Protein AF-A0A8J4Y1P9-F1 (afdb_monomer_lite)

Structure (mmCIF, N/CA/C/O backbone):
data_AF-A0A8J4Y1P9-F1
#
_entry.id   AF-A0A8J4Y1P9-F1
#
loop_
_atom_site.group_PDB
_atom_site.id
_atom_site.type_symbol
_atom_site.label_atom_id
_atom_site.label_alt_id
_atom_site.label_comp_id
_atom_site.label_asym_id
_atom_site.label_entity_id
_atom_site.label_seq_id
_atom_site.pdbx_PDB_ins_code
_atom_site.Cartn_x
_atom_site.Cartn_y
_atom_site.Cartn_z
_atom_site.occupancy
_atom_site.B_iso_or_equiv
_atom_site.auth_seq_id
_atom_site.auth_comp_id
_atom_site.auth_asym_id
_atom_site.auth_atom_id
_atom_site.pdbx_PDB_model_num
ATOM 1 N N . MET A 1 1 ? 7.458 5.716 21.426 1.00 54.66 1 MET A N 1
ATOM 2 C CA . MET A 1 1 ? 7.250 5.395 22.856 1.00 54.66 1 MET A CA 1
ATOM 3 C C . MET A 1 1 ? 6.267 6.359 23.510 1.00 54.66 1 MET A C 1
ATOM 5 O O . MET A 1 1 ? 5.305 5.889 24.087 1.00 54.66 1 MET A O 1
ATOM 9 N N . GLU A 1 2 ? 6.413 7.677 23.342 1.00 66.94 2 GLU A N 1
ATOM 10 C CA . GLU A 1 2 ? 5.509 8.669 23.957 1.00 66.94 2 GLU A CA 1
ATOM 11 C C . GLU A 1 2 ? 4.018 8.506 23.586 1.00 66.94 2 GLU A C 1
ATOM 13 O O . GLU A 1 2 ? 3.153 8.639 24.444 1.00 66.94 2 GLU A O 1
ATOM 18 N N . ALA A 1 3 ? 3.700 8.147 22.336 1.00 61.59 3 ALA A N 1
ATOM 19 C CA . ALA A 1 3 ? 2.316 7.907 21.912 1.00 61.59 3 ALA A CA 1
ATOM 20 C C . ALA A 1 3 ? 1.653 6.715 22.634 1.00 61.59 3 ALA A C 1
ATOM 22 O O . ALA A 1 3 ? 0.473 6.780 22.953 1.00 61.59 3 ALA A O 1
ATOM 23 N N . LEU A 1 4 ? 2.411 5.660 22.961 1.00 70.50 4 LEU A N 1
ATOM 24 C CA . LEU A 1 4 ? 1.885 4.468 23.648 1.00 70.50 4 LEU A CA 1
ATOM 25 C C . LEU A 1 4 ? 1.380 4.771 25.065 1.00 70.50 4 LEU A C 1
ATOM 27 O O . LEU A 1 4 ? 0.569 4.025 25.596 1.00 70.50 4 LEU A O 1
ATOM 31 N N . MET A 1 5 ? 1.872 5.859 25.661 1.00 73.62 5 MET A N 1
ATOM 32 C CA . MET A 1 5 ? 1.487 6.325 26.995 1.00 73.62 5 MET A CA 1
ATOM 33 C C . MET A 1 5 ? 0.331 7.337 26.953 1.00 73.62 5 MET A C 1
ATOM 35 O O . MET A 1 5 ? -0.262 7.629 27.986 1.00 73.62 5 MET A O 1
ATOM 39 N N . LYS A 1 6 ? 0.031 7.912 25.780 1.00 76.56 6 LYS A N 1
ATOM 40 C CA . LYS A 1 6 ? -0.955 8.996 25.604 1.00 76.56 6 LYS A CA 1
ATOM 41 C C . LYS A 1 6 ? -2.307 8.521 25.076 1.00 76.56 6 LYS A C 1
ATOM 43 O O . LYS A 1 6 ? -3.287 9.245 25.220 1.00 76.56 6 LYS A O 1
ATOM 48 N N . PHE A 1 7 ? -2.340 7.354 24.441 1.00 77.50 7 PHE A N 1
ATOM 49 C CA . PHE A 1 7 ? -3.510 6.813 23.758 1.00 77.50 7 PHE A CA 1
ATOM 50 C C . PHE A 1 7 ? -3.827 5.411 24.279 1.00 77.50 7 PHE A C 1
ATOM 52 O O . PHE A 1 7 ? -2.921 4.615 24.530 1.00 77.50 7 PHE A O 1
ATOM 59 N N . ASP A 1 8 ? -5.117 5.098 24.405 1.00 82.62 8 ASP A N 1
ATOM 60 C CA . ASP A 1 8 ? -5.575 3.764 24.800 1.00 82.62 8 ASP A CA 1
ATOM 61 C C . ASP A 1 8 ? -5.273 2.735 23.721 1.00 82.62 8 ASP A C 1
ATOM 63 O O . ASP A 1 8 ? -4.933 1.600 24.042 1.00 82.62 8 ASP A O 1
ATOM 67 N N . TYR A 1 9 ? -5.381 3.139 22.456 1.00 83.12 9 TYR A N 1
ATOM 68 C CA . TYR A 1 9 ? -5.048 2.316 21.304 1.00 83.12 9 TYR A CA 1
ATOM 69 C C . TYR A 1 9 ? -4.001 3.005 20.438 1.00 83.12 9 TYR A C 1
ATOM 71 O O . TYR A 1 9 ? -4.084 4.200 20.156 1.00 83.12 9 TYR A O 1
ATOM 79 N N . VAL A 1 10 ? -3.018 2.246 19.970 1.00 85.69 10 VAL A N 1
ATOM 80 C CA . VAL A 1 10 ? -2.087 2.720 18.943 1.00 85.69 10 VAL A CA 1
ATOM 81 C C . VAL A 1 10 ? -2.016 1.669 17.855 1.00 85.69 10 VAL A C 1
ATOM 83 O O . VAL A 1 10 ? -1.547 0.555 18.082 1.00 85.69 10 VAL A O 1
ATOM 86 N N . PHE A 1 11 ? -2.482 2.045 16.672 1.00 87.25 11 PHE A N 1
ATOM 87 C CA . PHE A 1 11 ? -2.472 1.216 15.481 1.00 87.25 11 PHE A CA 1
ATOM 88 C C . PHE A 1 11 ? -1.407 1.753 14.530 1.00 87.25 11 PHE A C 1
ATOM 90 O O . PHE A 1 11 ? -1.547 2.823 13.934 1.00 87.25 11 PHE A O 1
ATOM 97 N N . ALA A 1 12 ? -0.317 1.008 14.399 1.00 85.69 12 ALA A N 1
ATOM 98 C CA . ALA A 1 12 ? 0.674 1.238 13.365 1.00 85.69 12 ALA A CA 1
ATOM 99 C C . ALA A 1 12 ? 0.424 0.296 12.188 1.00 85.69 12 ALA A C 1
ATOM 101 O O . ALA A 1 12 ? -0.137 -0.789 12.354 1.00 85.69 12 ALA A O 1
ATOM 102 N N . GLU A 1 13 ? 0.828 0.736 10.994 1.00 86.62 13 GLU A N 1
ATOM 103 C CA . GLU A 1 13 ? 0.660 -0.033 9.752 1.00 86.62 13 GLU A CA 1
ATOM 104 C C . GLU A 1 13 ? -0.787 -0.521 9.578 1.00 86.62 13 GLU A C 1
ATOM 106 O O . GLU A 1 13 ? -1.049 -1.714 9.493 1.00 86.62 13 GLU A O 1
ATOM 111 N N . ASN A 1 14 ? -1.741 0.414 9.626 1.00 88.69 14 ASN A N 1
ATOM 112 C CA . ASN A 1 14 ? -3.184 0.156 9.523 1.00 88.69 14 ASN A CA 1
ATOM 113 C C . ASN A 1 14 ? -3.778 -0.754 10.622 1.00 88.69 14 ASN A C 1
ATOM 115 O O . ASN A 1 14 ? -4.947 -1.111 10.561 1.00 88.69 14 ASN A O 1
ATOM 119 N N . GLY A 1 15 ? -3.012 -1.086 11.666 1.00 88.69 15 GLY A N 1
ATOM 120 C CA . GLY A 1 15 ? -3.425 -1.997 12.738 1.00 88.69 15 GLY A CA 1
ATOM 121 C C . GLY A 1 15 ? -2.773 -3.377 12.662 1.00 88.69 15 GLY A C 1
ATOM 122 O O . GLY A 1 15 ? -3.045 -4.220 13.516 1.00 88.69 15 GLY A O 1
ATOM 123 N N . LEU A 1 16 ? -1.877 -3.618 11.701 1.00 90.12 16 LEU A N 1
ATOM 124 C CA . LEU A 1 16 ? -1.052 -4.830 11.686 1.00 90.12 16 LEU A CA 1
ATOM 125 C C . LEU A 1 16 ? -0.137 -4.902 12.903 1.00 90.12 16 LEU A C 1
ATOM 127 O O . LEU A 1 16 ? 0.159 -5.993 13.377 1.00 90.12 16 LEU A O 1
ATOM 131 N N . VAL A 1 17 ? 0.271 -3.748 13.435 1.00 89.94 17 VAL A N 1
ATOM 132 C CA . VAL A 1 17 ? 0.891 -3.651 14.754 1.00 89.94 17 VAL A CA 1
ATOM 133 C C . VAL A 1 17 ? -0.027 -2.831 15.647 1.00 89.94 17 VAL A C 1
ATOM 135 O O . VAL A 1 17 ? -0.158 -1.617 15.486 1.00 89.94 17 VAL A O 1
ATOM 138 N N . ALA A 1 18 ? -0.675 -3.503 16.587 1.00 88.19 18 ALA A N 1
ATOM 139 C CA . ALA A 1 18 ? -1.686 -2.913 17.442 1.00 88.19 18 ALA A CA 1
ATOM 140 C C . ALA A 1 18 ? -1.251 -2.968 18.908 1.00 88.19 18 ALA A C 1
ATOM 142 O O . ALA A 1 18 ? -0.804 -4.006 19.403 1.00 88.19 18 ALA A O 1
ATOM 143 N N . TYR A 1 19 ? -1.416 -1.851 19.610 1.00 87.69 19 TYR A N 1
ATOM 144 C CA . TYR A 1 19 ? -1.183 -1.726 21.044 1.00 87.69 19 TYR A CA 1
ATOM 145 C C . TYR A 1 19 ? -2.465 -1.290 21.754 1.00 87.69 19 TYR A C 1
ATOM 147 O O . TYR A 1 19 ? -3.191 -0.442 21.236 1.00 87.69 19 TYR A O 1
ATOM 155 N N . LYS A 1 20 ? -2.696 -1.817 22.961 1.00 87.81 20 LYS A N 1
ATOM 156 C CA . LYS A 1 20 ? -3.760 -1.406 23.887 1.00 87.81 20 LYS A CA 1
ATOM 157 C C . LYS A 1 20 ? -3.135 -1.087 25.246 1.00 87.81 20 LYS A C 1
ATOM 159 O O . LYS A 1 20 ? -2.451 -1.932 25.817 1.00 87.81 20 LYS A O 1
ATOM 164 N N . LYS A 1 21 ? -3.337 0.129 25.761 1.00 86.88 21 LYS A N 1
ATOM 165 C CA . LYS A 1 21 ? -2.767 0.627 27.031 1.00 86.88 21 LYS A CA 1
ATOM 166 C C . LYS A 1 21 ? -1.252 0.400 27.134 1.00 86.88 21 LYS A C 1
ATOM 168 O O . LYS A 1 21 ? -0.743 -0.116 28.125 1.00 86.88 21 LYS A O 1
ATOM 173 N N . GLY A 1 22 ? -0.544 0.721 26.053 1.00 84.81 22 GLY A N 1
ATOM 174 C CA . GLY A 1 22 ? 0.905 0.547 25.939 1.00 84.81 22 GLY A CA 1
ATOM 175 C C . GLY A 1 22 ? 1.398 -0.894 25.752 1.00 84.81 22 GLY A C 1
ATOM 176 O O . GLY A 1 22 ? 2.585 -1.080 25.496 1.00 84.81 22 GLY A O 1
ATOM 177 N N . GLN A 1 23 ? 0.525 -1.904 25.815 1.00 90.25 23 GLN A N 1
ATOM 178 C CA . GLN A 1 23 ? 0.884 -3.310 25.608 1.00 90.25 23 GLN A CA 1
ATOM 179 C C . GLN A 1 23 ? 0.599 -3.746 24.170 1.00 90.25 23 GLN A C 1
ATOM 181 O O . GLN A 1 23 ? -0.437 -3.397 23.608 1.00 90.25 23 GLN A O 1
ATOM 186 N N . LEU A 1 24 ? 1.517 -4.506 23.567 1.00 91.69 24 LEU A N 1
ATOM 187 C CA . LEU A 1 24 ? 1.327 -5.077 22.232 1.00 91.69 24 LEU A CA 1
ATOM 188 C C . LEU A 1 24 ? 0.214 -6.132 22.289 1.00 91.69 24 LEU A C 1
ATOM 190 O O . LEU A 1 24 ? 0.338 -7.099 23.035 1.00 91.69 24 LEU A O 1
ATOM 194 N N . ILE A 1 25 ? -0.842 -5.963 21.492 1.00 91.31 25 ILE A N 1
ATOM 195 C CA . ILE A 1 25 ? -1.945 -6.935 21.401 1.00 91.31 25 ILE A CA 1
ATOM 196 C C . ILE A 1 25 ? -1.802 -7.860 20.194 1.00 91.31 25 ILE A C 1
ATOM 198 O O . ILE A 1 25 ? -2.096 -9.048 20.289 1.00 91.31 25 ILE A O 1
ATOM 202 N N . LYS A 1 26 ? -1.330 -7.338 19.059 1.00 92.31 26 LYS A N 1
ATOM 203 C CA . LYS A 1 26 ? -1.142 -8.118 17.836 1.00 92.31 26 LYS A CA 1
ATOM 204 C C . LYS A 1 26 ? -0.041 -7.497 16.992 1.00 92.31 26 LYS A C 1
ATOM 206 O O . LYS A 1 26 ? 0.073 -6.276 16.890 1.00 92.31 26 LYS A O 1
ATOM 211 N N . LYS A 1 27 ? 0.763 -8.367 16.393 1.00 92.75 27 LYS A N 1
ATOM 212 C CA . LYS A 1 27 ? 1.689 -8.044 15.317 1.00 92.75 27 LYS A CA 1
ATOM 213 C C . LYS A 1 27 ? 1.459 -9.057 14.207 1.00 92.75 27 LYS A C 1
ATOM 215 O O . LYS A 1 27 ? 1.497 -10.254 14.478 1.00 92.75 27 LYS A O 1
ATOM 220 N N . GLU A 1 28 ? 1.200 -8.579 13.002 1.00 94.62 28 GLU A N 1
ATOM 221 C CA . GLU A 1 28 ? 1.017 -9.407 11.816 1.00 94.62 28 GLU A CA 1
ATOM 222 C C . GLU A 1 28 ? 1.956 -8.961 10.695 1.00 94.62 28 GLU A C 1
ATOM 224 O O . GLU A 1 28 ? 2.378 -7.799 10.652 1.00 94.62 28 GLU A O 1
ATOM 229 N N . SER A 1 29 ? 2.300 -9.898 9.813 1.00 95.00 29 SER A N 1
ATOM 230 C CA . SER A 1 29 ? 3.126 -9.648 8.632 1.00 95.00 29 SER A CA 1
ATOM 231 C C . SER A 1 29 ? 2.508 -10.284 7.393 1.00 95.00 29 SER A C 1
ATOM 233 O O . SER A 1 29 ? 1.802 -11.293 7.475 1.00 95.00 29 SER A O 1
ATOM 235 N N . ILE A 1 30 ? 2.784 -9.708 6.221 1.00 96.06 30 ILE A N 1
ATOM 236 C CA . ILE A 1 30 ? 2.280 -10.244 4.951 1.00 96.06 30 ILE A CA 1
ATOM 237 C C . ILE A 1 30 ? 2.754 -11.687 4.723 1.00 96.06 30 ILE A C 1
ATOM 239 O O . ILE A 1 30 ? 2.002 -12.498 4.193 1.00 96.06 30 ILE A O 1
ATOM 243 N N . GLN A 1 31 ? 3.958 -12.026 5.196 1.00 96.12 31 GLN A N 1
ATOM 244 C CA . GLN A 1 31 ? 4.510 -13.382 5.170 1.00 96.12 31 GLN A CA 1
ATOM 245 C C . GLN A 1 31 ? 3.643 -14.373 5.945 1.00 96.12 31 GLN A C 1
ATOM 247 O O . GLN A 1 31 ? 3.244 -15.395 5.393 1.00 96.12 31 GLN A O 1
ATOM 252 N N . ASN A 1 32 ? 3.315 -14.051 7.196 1.00 95.88 32 ASN A N 1
ATOM 253 C CA . ASN A 1 32 ? 2.495 -14.912 8.043 1.00 95.88 32 ASN A CA 1
ATOM 254 C C . ASN A 1 32 ? 1.081 -15.096 7.478 1.00 95.88 32 ASN A C 1
ATOM 256 O O . ASN A 1 32 ? 0.510 -16.176 7.593 1.00 95.88 32 ASN A O 1
ATOM 260 N N . HIS A 1 33 ? 0.517 -14.045 6.879 1.00 95.75 33 HIS A N 1
ATOM 261 C CA . HIS A 1 33 ? -0.846 -14.070 6.353 1.00 95.75 33 HIS A CA 1
ATOM 262 C C . HIS A 1 33 ? -0.965 -14.802 5.011 1.00 95.75 33 HIS A C 1
ATOM 264 O O . HIS A 1 33 ? -1.897 -15.577 4.811 1.00 95.75 33 HIS A O 1
ATOM 270 N N . MET A 1 34 ? -0.037 -14.551 4.084 1.00 95.38 34 MET A N 1
ATOM 271 C CA . MET A 1 34 ? -0.112 -15.073 2.714 1.00 95.38 34 MET A CA 1
ATOM 272 C C . MET A 1 34 ? 0.597 -16.419 2.542 1.00 95.38 34 MET A C 1
ATOM 274 O O . MET A 1 34 ? 0.211 -17.198 1.670 1.00 95.38 34 MET A O 1
ATOM 278 N N . GLY A 1 35 ? 1.623 -16.689 3.351 1.00 96.19 35 GLY A N 1
ATOM 279 C CA . GLY A 1 35 ? 2.511 -17.835 3.190 1.00 96.19 35 GLY A CA 1
ATOM 280 C C . GLY A 1 35 ? 3.567 -17.638 2.095 1.00 96.19 35 GLY A C 1
ATOM 281 O O . GLY A 1 35 ? 3.383 -16.894 1.130 1.00 96.19 35 GLY A O 1
ATOM 282 N N . GLU A 1 36 ? 4.692 -18.336 2.249 1.00 96.12 36 GLU A N 1
ATOM 283 C CA . GLU A 1 36 ? 5.859 -18.228 1.362 1.00 96.12 36 GLU A CA 1
ATOM 284 C C . GLU A 1 36 ? 5.556 -18.583 -0.093 1.00 96.12 36 GLU A C 1
ATOM 286 O O . GLU A 1 36 ? 5.970 -17.868 -0.998 1.00 96.12 36 GLU A O 1
ATOM 291 N N . GLU A 1 37 ? 4.794 -19.647 -0.338 1.00 96.31 37 GLU A N 1
ATOM 292 C CA . GLU A 1 37 ? 4.522 -20.134 -1.695 1.00 96.31 37 GLU A CA 1
ATOM 293 C C . GLU A 1 37 ? 3.825 -19.075 -2.563 1.00 96.31 37 GLU A C 1
ATOM 295 O O . GLU A 1 37 ? 4.262 -18.779 -3.681 1.00 96.31 37 GLU A O 1
ATOM 300 N N . LYS A 1 38 ? 2.781 -18.431 -2.024 1.00 95.56 38 LYS A N 1
ATOM 301 C CA . LYS A 1 38 ? 2.060 -17.358 -2.723 1.00 95.56 38 LYS A CA 1
ATOM 302 C C . LYS A 1 38 ? 2.956 -16.146 -2.953 1.00 95.56 38 LYS A C 1
ATOM 304 O O . LYS A 1 38 ? 2.953 -15.576 -4.044 1.00 95.56 38 LYS A O 1
ATOM 309 N N . LEU A 1 39 ? 3.739 -15.761 -1.944 1.00 97.06 39 LEU A N 1
ATOM 310 C CA . LEU A 1 39 ? 4.621 -14.600 -2.039 1.00 97.06 39 LEU A CA 1
ATOM 311 C C . LEU A 1 39 ? 5.754 -14.816 -3.036 1.00 97.06 39 LEU A C 1
ATOM 313 O O . LEU A 1 39 ? 6.004 -13.933 -3.852 1.00 97.06 39 LEU A O 1
ATOM 317 N N . GLN A 1 40 ? 6.399 -15.980 -3.029 1.00 97.88 40 GLN A N 1
ATOM 318 C CA . GLN A 1 40 ? 7.443 -16.314 -3.995 1.00 97.88 40 GLN A CA 1
ATOM 319 C C . GLN A 1 40 ? 6.883 -16.383 -5.413 1.00 97.88 40 GLN A C 1
ATOM 321 O O . GLN A 1 40 ? 7.505 -15.854 -6.332 1.00 97.88 40 GLN A O 1
ATOM 326 N N . THR A 1 41 ? 5.689 -16.952 -5.601 1.00 97.56 41 THR A N 1
ATOM 327 C CA . THR A 1 41 ? 5.028 -16.986 -6.916 1.00 97.56 41 THR A CA 1
ATOM 328 C C . THR A 1 41 ? 4.780 -15.572 -7.447 1.00 97.56 41 THR A C 1
ATOM 330 O O . THR A 1 41 ? 5.174 -15.258 -8.575 1.00 97.56 41 THR A O 1
ATOM 333 N N . PHE A 1 42 ? 4.226 -14.688 -6.611 1.00 98.00 42 PHE A N 1
ATOM 334 C CA . PHE A 1 42 ? 4.032 -13.274 -6.939 1.00 98.00 42 PHE A CA 1
ATOM 335 C C . PHE A 1 42 ? 5.361 -12.559 -7.247 1.00 98.00 42 PHE A C 1
ATOM 337 O O . PHE A 1 42 ? 5.494 -11.917 -8.291 1.00 98.00 42 PHE A O 1
ATOM 344 N N . ILE A 1 43 ? 6.368 -12.700 -6.378 1.00 98.25 43 ILE A N 1
ATOM 345 C CA . ILE A 1 43 ? 7.690 -12.073 -6.532 1.00 98.25 43 ILE A CA 1
ATOM 346 C C . ILE A 1 43 ? 8.356 -12.539 -7.831 1.00 98.25 43 ILE A C 1
ATOM 348 O O . ILE A 1 43 ? 8.847 -11.714 -8.602 1.00 98.25 43 ILE A O 1
ATOM 352 N N . ASN A 1 44 ? 8.325 -13.840 -8.122 1.00 98.50 44 ASN A N 1
ATOM 353 C CA . ASN A 1 44 ? 8.909 -14.415 -9.332 1.00 98.50 44 ASN A CA 1
ATOM 354 C C . ASN A 1 44 ? 8.215 -13.913 -10.598 1.00 98.50 44 ASN A C 1
ATOM 356 O O . ASN A 1 44 ? 8.881 -13.677 -11.607 1.00 98.50 44 ASN A O 1
ATOM 360 N N . PHE A 1 45 ? 6.889 -13.761 -10.580 1.00 98.62 45 PHE A N 1
ATOM 361 C CA . PHE A 1 45 ? 6.172 -13.143 -11.693 1.00 98.62 45 PHE A CA 1
ATOM 362 C C . PHE A 1 45 ? 6.582 -11.676 -11.863 1.00 98.62 45 PHE A C 1
ATOM 364 O O . PHE A 1 45 ? 6.961 -11.269 -12.960 1.00 98.62 45 PHE A O 1
ATOM 371 N N . ALA A 1 46 ? 6.590 -10.896 -10.778 1.00 98.44 46 ALA A N 1
ATOM 372 C CA . ALA A 1 46 ? 6.940 -9.481 -10.824 1.00 98.44 46 ALA A CA 1
ATOM 373 C C . ALA A 1 46 ? 8.372 -9.246 -11.339 1.00 98.44 46 ALA A C 1
ATOM 375 O O . ALA A 1 46 ? 8.592 -8.373 -12.181 1.00 98.44 46 ALA A O 1
ATOM 376 N N . LEU A 1 47 ? 9.346 -10.043 -10.887 1.00 98.62 47 LEU A N 1
ATOM 377 C CA . LEU A 1 47 ? 10.729 -9.977 -11.369 1.00 98.62 47 LEU A CA 1
ATOM 378 C C . LEU A 1 47 ? 10.834 -10.334 -12.854 1.00 98.62 47 LEU A C 1
ATOM 380 O O . LEU A 1 47 ? 11.488 -9.609 -13.605 1.00 98.62 47 LEU A O 1
ATOM 384 N N . ARG A 1 48 ? 10.160 -11.405 -13.296 1.00 98.69 48 ARG A N 1
ATOM 385 C CA . ARG A 1 48 ? 10.120 -11.792 -14.715 1.00 98.69 48 ARG A CA 1
ATOM 386 C C . ARG A 1 48 ? 9.501 -10.692 -15.573 1.00 98.69 48 ARG A C 1
ATOM 388 O O . ARG A 1 48 ? 10.118 -10.292 -16.556 1.00 98.69 48 ARG A O 1
ATOM 395 N N . TYR A 1 49 ? 8.363 -10.134 -15.166 1.00 98.62 49 TYR A N 1
ATOM 396 C CA . TYR A 1 49 ? 7.721 -9.028 -15.878 1.00 98.62 49 TYR A CA 1
ATOM 397 C C . TYR A 1 49 ? 8.645 -7.804 -15.986 1.00 98.62 49 TYR A C 1
ATOM 399 O O . TYR A 1 49 ? 8.829 -7.241 -17.063 1.00 98.62 49 TYR A O 1
ATOM 407 N N . MET A 1 50 ? 9.296 -7.407 -14.887 1.00 98.31 50 MET A N 1
ATOM 408 C CA . MET A 1 50 ? 10.233 -6.277 -14.906 1.00 98.31 50 MET A CA 1
ATOM 409 C C . MET A 1 50 ? 11.491 -6.553 -15.730 1.00 98.31 50 MET A C 1
ATOM 411 O O . MET A 1 50 ? 12.089 -5.604 -16.247 1.00 98.31 50 MET A O 1
ATOM 415 N N . SER A 1 51 ? 11.903 -7.815 -15.879 1.00 97.94 51 SER A N 1
ATOM 416 C CA . SER A 1 51 ? 13.071 -8.182 -16.685 1.00 97.94 51 SER A CA 1
ATOM 417 C C . SER A 1 51 ? 12.891 -7.829 -18.164 1.00 97.94 51 SER A C 1
ATOM 419 O O . SER A 1 51 ? 13.841 -7.352 -18.782 1.00 97.94 51 SER A O 1
ATOM 421 N N . SER A 1 52 ? 11.667 -7.932 -18.696 1.00 97.31 52 SER A N 1
ATOM 422 C CA . SER A 1 52 ? 11.346 -7.615 -20.095 1.00 97.31 52 SER A CA 1
ATOM 423 C C . SER A 1 52 ? 11.043 -6.138 -20.358 1.00 97.31 52 SER A C 1
ATOM 425 O O . SER A 1 52 ? 10.898 -5.743 -21.511 1.00 97.31 52 SER A O 1
ATOM 427 N N . LEU A 1 53 ? 10.931 -5.301 -19.321 1.00 97.75 53 LEU A N 1
ATOM 428 C CA . LEU A 1 53 ? 10.702 -3.867 -19.508 1.00 97.75 53 LEU A CA 1
ATOM 429 C C . LEU A 1 53 ? 11.968 -3.179 -20.025 1.00 97.75 53 LEU A C 1
ATOM 431 O O . LEU A 1 53 ? 13.022 -3.270 -19.399 1.00 97.75 53 LEU A O 1
ATOM 435 N N . THR A 1 54 ? 11.857 -2.395 -21.089 1.00 97.94 54 THR A N 1
ATOM 436 C CA . THR A 1 54 ? 12.880 -1.410 -21.456 1.00 97.94 54 THR A CA 1
ATOM 437 C C . THR A 1 54 ? 12.410 -0.045 -20.978 1.00 97.94 54 THR A C 1
ATOM 439 O O . THR A 1 54 ? 11.350 0.423 -21.377 1.00 97.94 54 THR A O 1
ATOM 442 N N . LEU A 1 55 ? 13.180 0.573 -20.085 1.00 98.00 55 LEU A N 1
ATOM 443 C CA . LEU A 1 55 ? 12.896 1.884 -19.500 1.00 98.00 55 LEU A CA 1
ATOM 444 C C . LEU A 1 55 ? 14.067 2.825 -19.801 1.00 98.00 55 LEU A C 1
ATOM 446 O O . LEU A 1 55 ? 15.175 2.325 -20.016 1.00 98.00 55 LEU A O 1
ATOM 450 N N . PRO A 1 56 ? 13.874 4.158 -19.748 1.00 97.25 56 PRO A N 1
ATOM 451 C CA . PRO A 1 56 ? 14.979 5.106 -19.894 1.00 97.25 56 PRO A CA 1
ATOM 452 C C . PRO A 1 56 ? 16.132 4.824 -18.922 1.00 97.25 56 PRO A C 1
ATOM 454 O O . PRO A 1 56 ? 17.299 4.913 -19.293 1.00 97.25 56 PRO A O 1
ATOM 457 N N . VAL A 1 57 ? 15.801 4.426 -17.689 1.00 97.50 57 VAL A N 1
ATOM 458 C CA . VAL A 1 57 ? 16.759 3.985 -16.674 1.00 97.50 57 VAL A CA 1
ATOM 459 C C . VAL A 1 57 ? 16.188 2.833 -15.842 1.00 97.50 57 VAL A C 1
ATOM 461 O O . VAL A 1 57 ? 14.979 2.728 -15.637 1.00 97.50 57 VAL A O 1
ATOM 464 N N . LYS A 1 58 ? 17.080 1.982 -15.326 1.00 98.38 58 LYS A N 1
ATOM 465 C CA . LYS A 1 58 ? 16.820 1.040 -14.227 1.00 98.38 58 LYS A CA 1
ATOM 466 C C . LYS A 1 58 ? 17.924 1.176 -13.183 1.00 98.38 58 LYS A C 1
ATOM 468 O O . LYS A 1 58 ? 19.087 1.409 -13.527 1.00 98.38 58 LYS A O 1
ATOM 473 N N . ARG A 1 59 ? 17.566 1.058 -11.909 1.00 98.00 59 ARG A N 1
ATOM 474 C CA . ARG A 1 59 ? 18.497 1.087 -10.773 1.00 98.00 59 ARG A CA 1
ATOM 475 C C . ARG A 1 59 ? 18.351 -0.206 -9.973 1.00 98.00 59 ARG A C 1
ATOM 477 O O . ARG A 1 59 ? 18.443 -1.275 -10.560 1.00 98.00 59 ARG A O 1
ATOM 484 N N . GLY A 1 60 ? 18.154 -0.135 -8.661 1.00 96.25 60 GLY A N 1
ATOM 485 C CA . GLY A 1 60 ? 17.976 -1.296 -7.793 1.00 96.25 60 GLY A CA 1
ATOM 486 C C . GLY A 1 60 ? 16.812 -1.116 -6.827 1.00 96.25 60 GLY A C 1
ATOM 487 O O . GLY A 1 60 ? 16.173 -0.064 -6.778 1.00 96.25 60 GLY A O 1
ATOM 488 N N . THR A 1 61 ? 16.549 -2.148 -6.023 1.00 97.94 61 THR A N 1
ATOM 489 C CA . THR A 1 61 ? 15.383 -2.208 -5.120 1.00 97.94 61 THR A CA 1
ATOM 490 C C . THR A 1 61 ? 14.067 -2.122 -5.905 1.00 97.94 61 THR A C 1
ATOM 492 O O . THR A 1 61 ? 13.287 -1.177 -5.771 1.00 97.94 61 THR A O 1
ATOM 495 N N . PHE A 1 62 ? 13.865 -3.097 -6.795 1.00 98.38 62 PHE A N 1
ATOM 496 C CA . PHE A 1 62 ? 12.646 -3.240 -7.602 1.00 98.38 62 PHE A CA 1
ATOM 497 C C . PHE A 1 62 ? 11.477 -3.814 -6.803 1.00 98.38 62 PHE A C 1
ATOM 499 O O . PHE A 1 62 ? 10.323 -3.500 -7.077 1.00 98.38 62 PHE A O 1
ATOM 506 N N . ILE A 1 63 ? 11.792 -4.650 -5.815 1.00 98.44 63 ILE A N 1
ATOM 507 C CA . ILE A 1 63 ? 10.853 -5.221 -4.859 1.00 98.44 63 ILE A CA 1
ATOM 508 C C . ILE A 1 63 ? 11.378 -4.861 -3.474 1.00 98.44 63 ILE A C 1
ATOM 510 O O . ILE A 1 63 ? 12.491 -5.238 -3.110 1.00 98.44 63 ILE A O 1
ATOM 514 N N . GLU A 1 64 ? 10.594 -4.100 -2.721 1.00 97.56 64 GLU A N 1
ATOM 515 C CA . GLU A 1 64 ? 10.880 -3.760 -1.330 1.00 97.56 64 GLU A CA 1
ATOM 516 C C . GLU A 1 64 ? 9.844 -4.453 -0.445 1.00 97.56 64 GLU A C 1
ATOM 518 O O . GLU A 1 64 ? 8.665 -4.090 -0.438 1.00 97.56 64 GLU A O 1
ATOM 523 N N . PHE A 1 65 ? 10.293 -5.470 0.289 1.00 93.94 65 PHE A N 1
ATOM 524 C CA . PHE A 1 65 ? 9.460 -6.207 1.229 1.00 93.94 65 PHE A CA 1
ATOM 525 C C . PHE A 1 65 ? 9.336 -5.413 2.532 1.00 93.94 65 PHE A C 1
ATOM 527 O O . PHE A 1 65 ? 10.333 -5.136 3.202 1.00 93.94 65 PHE A O 1
ATOM 534 N N . ARG A 1 66 ? 8.113 -5.021 2.890 1.00 93.31 66 ARG A N 1
ATOM 535 C CA . ARG A 1 66 ? 7.793 -4.365 4.164 1.00 93.31 66 ARG A CA 1
ATOM 536 C C . ARG A 1 66 ? 6.968 -5.315 5.026 1.00 93.31 66 ARG A C 1
ATOM 538 O O . ARG A 1 66 ? 6.559 -6.378 4.579 1.00 93.31 66 ARG A O 1
ATOM 545 N N . ASN A 1 67 ? 6.701 -4.926 6.270 1.00 89.19 67 ASN A N 1
ATOM 546 C CA . ASN A 1 67 ? 5.942 -5.774 7.185 1.00 89.19 67 ASN A CA 1
ATOM 547 C C . ASN A 1 67 ? 4.502 -6.019 6.683 1.00 89.19 67 ASN A C 1
ATOM 549 O O . ASN A 1 67 ? 4.085 -7.170 6.577 1.00 89.19 67 ASN A O 1
ATOM 553 N N . GLY A 1 68 ? 3.777 -4.962 6.301 1.00 91.75 68 GLY A N 1
ATOM 554 C CA . GLY A 1 68 ? 2.393 -5.067 5.825 1.00 91.75 68 GLY A CA 1
ATOM 555 C C . GLY A 1 68 ? 2.165 -5.162 4.313 1.00 91.75 68 GLY A C 1
ATOM 556 O O . GLY A 1 68 ? 1.026 -5.267 3.876 1.00 91.75 68 GLY A O 1
ATOM 557 N N . MET A 1 69 ? 3.204 -5.038 3.491 1.00 94.81 69 MET A N 1
ATOM 558 C CA . MET A 1 69 ? 3.040 -4.887 2.040 1.00 94.81 69 MET A CA 1
ATOM 559 C C . MET A 1 69 ? 4.340 -5.168 1.296 1.00 94.81 69 MET A C 1
ATOM 561 O O . MET A 1 69 ? 5.427 -5.099 1.871 1.00 94.81 69 MET A O 1
ATOM 565 N N . ILE A 1 70 ? 4.233 -5.381 -0.009 1.00 97.56 70 ILE A N 1
ATOM 566 C CA . ILE A 1 70 ? 5.362 -5.367 -0.934 1.00 97.56 70 ILE A CA 1
ATOM 567 C C . ILE A 1 70 ? 5.230 -4.133 -1.821 1.00 97.56 70 ILE A C 1
ATOM 569 O O . ILE A 1 70 ? 4.198 -3.925 -2.452 1.00 97.56 70 ILE A O 1
ATOM 573 N N . ASN A 1 71 ? 6.275 -3.314 -1.896 1.00 97.94 71 ASN A N 1
ATOM 574 C CA . ASN A 1 71 ? 6.328 -2.222 -2.859 1.00 97.94 71 ASN A CA 1
ATOM 575 C C . ASN A 1 71 ? 7.067 -2.681 -4.121 1.00 97.94 71 ASN A C 1
ATOM 577 O O . ASN A 1 71 ? 8.207 -3.142 -4.036 1.00 97.94 71 ASN A O 1
ATOM 581 N N . VAL A 1 72 ? 6.429 -2.521 -5.281 1.00 98.62 72 VAL A N 1
ATOM 582 C CA . VAL A 1 72 ? 7.001 -2.850 -6.592 1.00 98.62 72 VAL A CA 1
ATOM 583 C C . VAL A 1 72 ? 7.320 -1.558 -7.341 1.00 98.62 72 VAL A C 1
ATOM 585 O O . VAL A 1 72 ? 6.481 -0.664 -7.469 1.00 98.62 72 VAL A O 1
ATOM 588 N N . CYS A 1 73 ? 8.552 -1.444 -7.829 1.00 98.50 73 CYS A N 1
ATOM 589 C CA . CYS A 1 73 ? 9.108 -0.227 -8.407 1.00 98.50 73 CYS A CA 1
ATOM 590 C C . CYS A 1 73 ? 9.870 -0.552 -9.704 1.00 98.50 73 CYS A C 1
ATOM 592 O O . CYS A 1 73 ? 11.044 -0.913 -9.623 1.00 98.50 73 CYS A O 1
ATOM 594 N N . PRO A 1 74 ? 9.255 -0.409 -10.896 1.00 98.56 74 PRO A N 1
ATOM 595 C CA . PRO A 1 74 ? 9.876 -0.796 -12.171 1.00 98.56 74 PRO A CA 1
ATOM 596 C C . PRO A 1 74 ? 11.223 -0.123 -12.463 1.00 98.56 74 PRO A C 1
ATOM 598 O O . PRO A 1 74 ? 12.140 -0.764 -12.973 1.00 98.56 74 PRO A O 1
ATOM 601 N N . VAL A 1 75 ? 11.365 1.158 -12.105 1.00 98.31 75 VAL A N 1
ATOM 602 C CA . VAL A 1 75 ? 12.623 1.915 -12.248 1.00 98.31 75 VAL A CA 1
ATOM 603 C C . VAL A 1 75 ? 13.661 1.562 -11.170 1.00 98.31 75 VAL A C 1
ATOM 605 O O . VAL A 1 75 ? 14.860 1.756 -11.371 1.00 98.31 75 VAL A O 1
ATOM 608 N N . GLY A 1 76 ? 13.222 0.990 -10.044 1.00 98.12 76 GLY A N 1
ATOM 609 C CA . GLY A 1 76 ? 14.024 0.727 -8.848 1.00 98.12 76 GLY A CA 1
ATOM 610 C C . GLY A 1 76 ? 14.040 1.916 -7.877 1.00 98.12 76 GLY A C 1
ATOM 611 O O . GLY A 1 76 ? 14.243 3.061 -8.274 1.00 98.12 76 GLY A O 1
ATOM 612 N N . ARG A 1 77 ? 13.814 1.677 -6.576 1.00 97.19 77 ARG A N 1
ATOM 613 C CA . ARG A 1 77 ? 13.725 2.745 -5.553 1.00 97.19 77 ARG A CA 1
ATOM 614 C C . ARG A 1 77 ? 15.010 3.533 -5.334 1.00 97.19 77 ARG A C 1
ATOM 616 O O . ARG A 1 77 ? 14.928 4.661 -4.842 1.00 97.19 77 ARG A O 1
ATOM 623 N N . SER A 1 78 ? 16.160 2.963 -5.680 1.00 97.62 78 SER A N 1
ATOM 624 C CA . SER A 1 78 ? 17.465 3.608 -5.511 1.00 97.62 78 SER A CA 1
ATOM 625 C C . SER A 1 78 ? 17.795 4.634 -6.609 1.00 97.62 78 SER A C 1
ATOM 627 O O . SER A 1 78 ? 18.963 4.967 -6.782 1.00 97.62 78 SER A O 1
ATOM 629 N N . CYS A 1 79 ? 16.799 5.093 -7.375 1.00 97.56 79 CYS A N 1
ATOM 630 C CA . CYS A 1 79 ? 16.936 6.164 -8.362 1.00 97.56 79 CYS A CA 1
ATOM 631 C C . CYS A 1 79 ? 17.002 7.564 -7.730 1.00 97.56 79 CYS A C 1
ATOM 633 O O . CYS A 1 79 ? 16.463 7.796 -6.638 1.00 97.56 79 CYS A O 1
ATOM 635 N N . SER A 1 80 ? 17.662 8.492 -8.433 1.00 98.31 80 SER A N 1
ATOM 636 C CA . SER A 1 80 ? 17.749 9.909 -8.050 1.00 98.31 80 SER A CA 1
ATOM 637 C C . SER A 1 80 ? 16.395 10.618 -8.181 1.00 98.31 80 SER A C 1
ATOM 639 O O . SER A 1 80 ? 15.439 10.060 -8.715 1.00 98.31 80 SER A O 1
ATOM 641 N N . GLN A 1 81 ? 16.281 11.856 -7.693 1.00 97.94 81 GLN A N 1
ATOM 642 C CA . GLN A 1 81 ? 15.039 12.617 -7.860 1.00 97.94 81 GLN A CA 1
ATOM 643 C C . GLN A 1 81 ? 14.773 12.953 -9.334 1.00 97.94 81 GLN A C 1
ATOM 645 O O . GLN A 1 81 ? 13.644 12.814 -9.790 1.00 97.94 81 GLN A O 1
ATOM 650 N N . GLU A 1 82 ? 15.807 13.298 -10.095 1.00 98.38 82 GLU A N 1
ATOM 651 C CA . GLU A 1 82 ? 15.698 13.575 -11.529 1.00 98.38 82 GLU A CA 1
ATOM 652 C C . GLU A 1 82 ? 15.226 12.330 -12.297 1.00 98.38 82 GLU A C 1
ATOM 654 O O . GLU A 1 82 ? 14.342 12.409 -13.147 1.00 98.38 82 GLU A O 1
ATOM 659 N N . GLU A 1 83 ? 15.753 11.153 -11.949 1.00 98.44 83 GLU A N 1
ATOM 660 C CA . GLU A 1 83 ? 15.329 9.871 -12.526 1.00 98.44 83 GLU A CA 1
ATOM 661 C C . GLU A 1 83 ? 13.894 9.503 -12.131 1.00 98.44 83 GLU A C 1
ATOM 663 O O . GLU A 1 83 ? 13.155 8.926 -12.933 1.00 98.44 83 GLU A O 1
ATOM 668 N N . ARG A 1 84 ? 13.468 9.857 -10.910 1.00 98.31 84 ARG A N 1
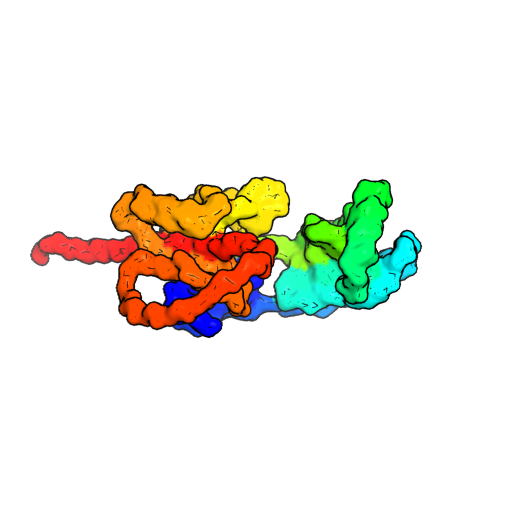ATOM 669 C CA . ARG A 1 84 ? 12.065 9.725 -10.500 1.00 98.31 84 ARG A CA 1
ATOM 670 C C . ARG A 1 84 ? 11.179 10.579 -11.384 1.00 98.31 84 ARG A C 1
ATOM 672 O O . ARG A 1 84 ? 10.127 10.093 -11.796 1.00 98.31 84 ARG A O 1
ATOM 679 N N . ASP A 1 85 ? 11.545 11.836 -11.617 1.00 98.06 85 ASP A N 1
ATOM 680 C CA . ASP A 1 85 ? 10.762 12.794 -12.412 1.00 98.06 85 ASP A CA 1
ATOM 681 C C . ASP A 1 85 ? 10.652 12.308 -13.857 1.00 98.06 85 ASP A C 1
ATOM 683 O O . ASP A 1 85 ? 9.543 12.152 -14.371 1.00 98.06 85 ASP A O 1
ATOM 687 N N . GLN A 1 86 ? 11.776 11.880 -14.435 1.00 98.38 86 GLN A N 1
ATOM 688 C CA . GLN A 1 86 ? 11.819 11.256 -15.753 1.00 98.38 86 GLN A CA 1
ATOM 689 C C . GLN A 1 86 ? 10.926 10.009 -15.846 1.00 98.38 86 GLN A C 1
ATOM 691 O O . GLN A 1 86 ? 10.156 9.880 -16.798 1.00 98.38 86 GLN A O 1
ATOM 696 N N . PHE A 1 87 ? 10.999 9.085 -14.878 1.00 98.50 87 PHE A N 1
ATOM 697 C CA . PHE A 1 87 ? 10.136 7.901 -14.884 1.00 98.50 87 PHE A CA 1
ATOM 698 C C . PHE A 1 87 ? 8.665 8.269 -14.695 1.00 98.50 87 PHE A C 1
ATOM 700 O O . PHE A 1 87 ? 7.810 7.671 -15.336 1.00 98.50 87 PHE A O 1
ATOM 707 N N . GLY A 1 88 ? 8.363 9.250 -13.843 1.00 97.94 88 GLY A N 1
ATOM 708 C CA . GLY A 1 88 ? 7.001 9.727 -13.627 1.00 97.94 88 GLY A CA 1
ATOM 709 C C . GLY A 1 88 ? 6.369 10.253 -14.914 1.00 97.94 88 GLY A C 1
ATOM 710 O O . GLY A 1 88 ? 5.223 9.924 -15.206 1.00 97.94 88 GLY A O 1
ATOM 711 N N . ASP A 1 89 ? 7.115 11.024 -15.703 1.00 98.19 89 ASP A N 1
ATOM 712 C CA . ASP A 1 89 ? 6.639 11.528 -16.994 1.00 98.19 89 ASP A CA 1
ATOM 713 C C . ASP A 1 89 ? 6.569 10.428 -18.058 1.00 98.19 89 ASP A C 1
ATOM 715 O O . ASP A 1 89 ? 5.590 10.352 -18.801 1.00 98.19 89 ASP A O 1
ATOM 719 N N . TYR A 1 90 ? 7.540 9.512 -18.074 1.00 98.44 90 TYR A N 1
ATOM 720 C CA . TYR A 1 90 ? 7.509 8.333 -18.938 1.00 98.44 90 TYR A CA 1
ATOM 721 C C . TYR A 1 90 ? 6.286 7.444 -18.650 1.00 98.44 90 TYR A C 1
ATOM 723 O O . TYR A 1 90 ? 5.570 7.034 -19.561 1.00 98.44 90 TYR A O 1
ATOM 731 N N . ASP A 1 91 ? 6.000 7.168 -17.379 1.00 98.50 91 ASP A N 1
ATOM 732 C CA . ASP A 1 91 ? 4.890 6.316 -16.957 1.00 98.50 91 ASP A CA 1
ATOM 733 C C . ASP A 1 91 ? 3.519 6.929 -17.275 1.00 98.50 91 ASP A C 1
ATOM 735 O O . ASP A 1 91 ? 2.618 6.186 -17.647 1.00 98.50 91 ASP A O 1
ATOM 739 N N . LYS A 1 92 ? 3.368 8.262 -17.232 1.00 97.50 92 LYS A N 1
ATOM 740 C CA . LYS A 1 92 ? 2.128 8.942 -17.659 1.00 97.50 92 LYS A CA 1
ATOM 741 C C . LYS A 1 92 ? 1.801 8.723 -19.137 1.00 97.50 92 LYS A C 1
ATOM 743 O O . LYS A 1 92 ? 0.632 8.723 -19.496 1.00 97.50 92 LYS A O 1
ATOM 748 N N . ILE A 1 93 ? 2.821 8.591 -19.986 1.00 98.06 93 ILE A N 1
ATOM 749 C CA . ILE A 1 93 ? 2.657 8.413 -21.437 1.00 98.06 93 ILE A CA 1
ATOM 750 C C . ILE A 1 93 ? 2.519 6.926 -21.779 1.00 98.06 93 ILE A C 1
ATOM 752 O O . ILE A 1 93 ? 1.711 6.534 -22.619 1.00 98.06 93 ILE A O 1
ATOM 756 N N . HIS A 1 94 ? 3.330 6.080 -21.142 1.00 98.38 94 HIS A N 1
ATOM 757 C CA . HIS A 1 94 ? 3.451 4.669 -21.504 1.00 98.38 94 HIS A CA 1
ATOM 758 C C . HIS A 1 94 ? 2.608 3.727 -20.635 1.00 98.38 94 HIS A C 1
ATOM 760 O O . HIS A 1 94 ? 2.434 2.561 -21.014 1.00 98.38 94 HIS A O 1
ATOM 766 N N . HIS A 1 95 ? 2.059 4.222 -19.522 1.00 98.19 95 HIS A N 1
ATOM 767 C CA . HIS A 1 95 ? 1.212 3.492 -18.576 1.00 98.19 95 HIS A CA 1
ATOM 768 C C . HIS A 1 95 ? 1.876 2.209 -18.057 1.00 98.19 95 HIS A C 1
ATOM 770 O O . HIS A 1 95 ? 1.257 1.146 -18.010 1.00 98.19 95 HIS A O 1
ATOM 776 N N . VAL A 1 96 ? 3.169 2.277 -17.716 1.00 98.62 96 VAL A N 1
ATOM 777 C CA . VAL A 1 96 ? 3.971 1.099 -17.342 1.00 98.62 96 VAL A CA 1
ATOM 778 C C . VAL A 1 96 ? 3.394 0.431 -16.096 1.00 98.62 96 VAL A C 1
ATOM 780 O O . VAL A 1 96 ? 3.161 -0.777 -16.098 1.00 98.62 96 VAL A O 1
ATOM 783 N N . ARG A 1 97 ? 3.132 1.205 -15.036 1.00 98.62 97 ARG A N 1
ATOM 784 C CA . ARG A 1 97 ? 2.599 0.681 -13.769 1.00 98.62 97 ARG A CA 1
ATOM 785 C C . ARG A 1 97 ? 1.175 0.161 -13.915 1.00 98.62 97 ARG A C 1
ATOM 787 O O . ARG A 1 97 ? 0.882 -0.894 -13.371 1.00 98.62 97 ARG A O 1
ATOM 794 N N . GLU A 1 98 ? 0.318 0.847 -14.665 1.00 98.38 98 GLU A N 1
ATOM 795 C CA . GLU A 1 98 ? -1.064 0.407 -14.903 1.00 98.38 98 GLU A CA 1
ATOM 796 C C . GLU A 1 98 ? -1.111 -0.920 -15.667 1.00 98.38 98 GLU A C 1
ATOM 798 O O . GLU A 1 98 ? -1.788 -1.854 -15.239 1.00 98.38 98 GLU A O 1
ATOM 803 N N . LYS A 1 99 ? -0.329 -1.051 -16.746 1.00 98.69 99 LYS A N 1
ATOM 804 C CA . LYS A 1 99 ? -0.208 -2.310 -17.501 1.00 98.69 99 LYS A CA 1
ATOM 805 C C . LYS A 1 99 ? 0.364 -3.437 -16.648 1.00 98.69 99 LYS A C 1
ATOM 807 O O . LYS A 1 99 ? -0.080 -4.576 -16.768 1.00 98.69 99 LYS A O 1
ATOM 812 N N . PHE A 1 100 ? 1.325 -3.126 -15.780 1.00 98.62 100 PHE A N 1
ATOM 813 C CA . PHE A 1 100 ? 1.915 -4.112 -14.882 1.00 98.62 100 PHE A CA 1
ATOM 814 C C . PHE A 1 100 ? 0.917 -4.569 -13.811 1.00 98.62 100 PHE A C 1
ATOM 816 O O . PHE A 1 100 ? 0.733 -5.768 -13.618 1.00 98.62 100 PHE A O 1
ATOM 823 N N . VAL A 1 101 ? 0.209 -3.639 -13.168 1.00 98.31 101 VAL A N 1
ATOM 824 C CA . VAL A 1 101 ? -0.865 -3.969 -12.221 1.00 98.31 101 VAL A CA 1
ATOM 825 C C . VAL A 1 101 ? -1.940 -4.814 -12.899 1.00 98.31 101 VAL A C 1
ATOM 827 O O . VAL A 1 101 ? -2.339 -5.827 -12.332 1.00 98.31 101 VAL A O 1
ATOM 830 N N . LYS A 1 102 ? -2.347 -4.470 -14.127 1.00 98.38 102 LYS A N 1
ATOM 831 C CA . LYS A 1 102 ? -3.309 -5.280 -14.877 1.00 98.38 102 LYS A CA 1
ATOM 832 C C . LYS A 1 102 ? -2.795 -6.706 -15.107 1.00 98.38 102 LYS A C 1
ATOM 834 O O . LYS A 1 102 ? -3.517 -7.655 -14.838 1.00 98.38 102 LYS A O 1
ATOM 839 N N . ALA A 1 103 ? -1.549 -6.865 -15.554 1.00 98.56 103 ALA A N 1
ATOM 840 C CA . ALA A 1 103 ? -0.963 -8.187 -15.770 1.00 98.56 103 ALA A CA 1
ATOM 841 C C . ALA A 1 103 ? -0.902 -9.019 -14.476 1.00 98.56 103 ALA A C 1
ATOM 843 O O . ALA A 1 103 ? -1.155 -10.216 -14.504 1.00 98.56 103 ALA A O 1
ATOM 844 N N . LEU A 1 104 ? -0.610 -8.383 -13.336 1.00 97.94 104 LEU A N 1
ATOM 845 C CA . LEU A 1 104 ? -0.646 -9.035 -12.026 1.00 97.94 104 LEU A CA 1
ATOM 846 C C . LEU A 1 104 ? -2.065 -9.452 -11.621 1.00 97.94 104 LEU A C 1
ATOM 848 O O . LEU A 1 104 ? -2.241 -10.529 -11.064 1.00 97.94 104 LEU A O 1
ATOM 852 N N . GLN A 1 105 ? -3.071 -8.620 -11.890 1.00 97.12 105 GLN A N 1
ATOM 853 C CA . GLN A 1 105 ? -4.471 -8.951 -11.616 1.00 97.12 105 GLN A CA 1
ATOM 854 C C . GLN A 1 105 ? -4.966 -10.110 -12.486 1.00 97.12 105 GLN A C 1
ATOM 856 O O . GLN A 1 105 ? -5.661 -10.984 -11.978 1.00 97.12 105 GLN A O 1
ATOM 861 N N . ASP A 1 106 ? -4.584 -10.129 -13.765 1.00 97.88 106 ASP A N 1
ATOM 862 C CA . ASP A 1 106 ? -4.945 -11.197 -14.701 1.00 97.88 106 ASP A CA 1
ATOM 863 C C . ASP A 1 106 ? -4.272 -12.534 -14.320 1.00 97.88 106 ASP A C 1
ATOM 865 O O . ASP A 1 106 ? -4.900 -13.585 -14.424 1.00 97.88 106 ASP A O 1
ATOM 869 N N . GLU A 1 107 ? -3.020 -12.503 -13.844 1.00 97.44 107 GLU A N 1
ATOM 870 C CA . GLU A 1 107 ? -2.287 -13.695 -13.379 1.00 97.44 107 GLU A CA 1
ATOM 871 C C . GLU A 1 107 ? -2.814 -14.219 -12.030 1.00 97.44 107 GLU A C 1
ATOM 873 O O . GLU A 1 107 ? -2.820 -15.423 -11.773 1.00 97.44 107 GLU A O 1
ATOM 878 N N . PHE A 1 108 ? -3.255 -13.316 -11.148 1.00 95.00 108 PHE A N 1
ATOM 879 C CA . PHE A 1 108 ? -3.592 -13.626 -9.757 1.00 95.00 108 PHE A CA 1
ATOM 880 C C . PHE A 1 108 ? -5.017 -13.191 -9.351 1.00 95.00 108 PHE A C 1
ATOM 882 O O . PHE A 1 108 ? -5.162 -12.534 -8.307 1.00 95.00 108 PHE A O 1
ATOM 889 N N . PRO A 1 109 ? -6.077 -13.566 -10.101 1.00 92.81 109 PRO A N 1
ATOM 890 C CA . PRO A 1 109 ? -7.429 -13.023 -9.921 1.00 92.81 109 PRO A CA 1
ATOM 891 C C . PRO A 1 109 ? -8.013 -13.287 -8.524 1.00 92.81 109 PRO A C 1
ATOM 893 O O . PRO A 1 109 ? -8.637 -12.405 -7.938 1.00 92.81 109 PRO A O 1
ATOM 896 N N . ASP A 1 110 ? -7.720 -14.454 -7.942 1.00 91.56 110 ASP A N 1
ATOM 897 C CA . ASP A 1 110 ? -8.236 -14.887 -6.634 1.00 91.56 110 ASP A CA 1
ATOM 898 C C . ASP A 1 110 ? -7.171 -14.871 -5.526 1.00 91.56 110 ASP A C 1
ATOM 900 O O . ASP A 1 110 ? -7.318 -15.497 -4.474 1.00 91.56 110 ASP A O 1
ATOM 904 N N . SER A 1 111 ? -6.065 -14.151 -5.732 1.00 89.44 111 SER A N 1
ATOM 905 C CA . SER A 1 111 ? -4.981 -14.092 -4.739 1.00 89.44 111 SER A CA 1
ATOM 906 C C . SER A 1 111 ? -5.374 -13.402 -3.437 1.00 89.44 111 SER A C 1
ATOM 908 O O . SER A 1 111 ? -4.710 -13.597 -2.420 1.00 89.44 111 SER A O 1
ATOM 910 N N . GLY A 1 112 ? -6.423 -12.577 -3.467 1.00 93.06 112 GLY A N 1
ATOM 911 C CA . GLY A 1 112 ? -6.765 -11.684 -2.366 1.00 93.06 112 GLY A CA 1
ATOM 912 C C . GLY A 1 112 ? -5.791 -10.513 -2.220 1.00 93.06 112 GLY A C 1
ATOM 913 O O . GLY A 1 112 ? -5.815 -9.856 -1.185 1.00 93.06 112 GLY A O 1
ATOM 914 N N . LEU A 1 113 ? -4.942 -10.236 -3.217 1.00 95.12 113 LEU A N 1
ATOM 915 C CA . LEU A 1 113 ? -4.061 -9.069 -3.234 1.00 95.12 113 LEU A CA 1
ATOM 916 C C . LEU A 1 113 ? -4.765 -7.845 -3.832 1.00 95.12 113 LEU A C 1
ATOM 918 O O . LEU A 1 113 ? -5.527 -7.932 -4.792 1.00 95.12 113 LEU A O 1
ATOM 922 N N . VAL A 1 114 ? -4.463 -6.684 -3.265 1.00 94.44 114 VAL A N 1
ATOM 923 C CA . VAL A 1 114 ? -4.852 -5.360 -3.744 1.00 94.44 114 VAL A CA 1
ATOM 924 C C . VAL A 1 114 ? -3.598 -4.634 -4.207 1.00 94.44 114 VAL A C 1
ATOM 926 O O . VAL A 1 114 ? -2.550 -4.699 -3.564 1.00 94.44 114 VAL A O 1
ATOM 929 N N . PHE A 1 115 ? -3.722 -3.928 -5.327 1.00 94.94 115 PHE A N 1
ATOM 930 C CA . PHE A 1 115 ? -2.646 -3.176 -5.957 1.00 94.94 115 PHE A CA 1
ATOM 931 C C . PHE A 1 115 ? -3.010 -1.693 -5.943 1.00 94.94 115 PHE A C 1
ATOM 933 O O . PHE A 1 115 ? -4.043 -1.304 -6.486 1.00 94.94 115 PHE A O 1
ATOM 940 N N . SER A 1 116 ? -2.171 -0.863 -5.329 1.00 91.69 116 SER A N 1
ATOM 941 C CA . SER A 1 116 ? -2.401 0.578 -5.217 1.00 91.69 116 SER A CA 1
ATOM 942 C C . SER A 1 116 ? -1.261 1.350 -5.864 1.00 91.69 116 SER A C 1
ATOM 944 O O . SER A 1 116 ? -0.134 1.370 -5.363 1.00 91.69 116 SER A O 1
ATOM 946 N N . ILE A 1 117 ? -1.543 1.989 -7.001 1.00 93.19 117 ILE A N 1
ATOM 947 C CA . ILE A 1 117 ? -0.588 2.886 -7.652 1.00 93.19 117 ILE A CA 1
ATOM 948 C C . ILE A 1 117 ? -0.517 4.173 -6.833 1.00 93.19 117 ILE A C 1
ATOM 950 O O . ILE A 1 117 ? -1.464 4.953 -6.778 1.00 93.19 117 ILE A O 1
ATOM 954 N N . GLY A 1 118 ? 0.628 4.383 -6.188 1.00 82.69 118 GLY A N 1
ATOM 955 C CA . GLY A 1 118 ? 0.851 5.484 -5.263 1.00 82.69 118 GLY A CA 1
ATOM 956 C C . GLY A 1 118 ? 2.193 6.164 -5.505 1.00 82.69 118 GLY A C 1
ATOM 957 O O . GLY A 1 118 ? 3.226 5.525 -5.718 1.00 82.69 118 GLY A O 1
ATOM 958 N N . GLY A 1 119 ? 2.189 7.494 -5.450 1.00 87.94 119 GLY A N 1
ATOM 959 C CA . GLY A 1 119 ? 3.374 8.293 -5.742 1.00 87.94 119 GLY A CA 1
ATOM 960 C C . GLY A 1 119 ? 3.814 8.178 -7.204 1.00 87.94 119 GLY A C 1
ATOM 961 O O . GLY A 1 119 ? 3.019 7.906 -8.102 1.00 87.94 119 GLY A O 1
ATOM 962 N N . GLN A 1 120 ? 5.100 8.418 -7.447 1.00 92.81 120 GLN A N 1
ATOM 963 C CA . GLN A 1 120 ? 5.601 8.696 -8.794 1.00 92.81 120 GLN A CA 1
ATOM 964 C C . GLN A 1 120 ? 6.219 7.492 -9.513 1.00 92.81 120 GLN A C 1
ATOM 966 O O . GLN A 1 120 ? 6.254 7.477 -10.734 1.00 92.81 120 GLN A O 1
ATOM 971 N N . ILE A 1 121 ? 6.712 6.494 -8.770 1.00 97.31 121 ILE A N 1
ATOM 972 C CA . ILE A 1 121 ? 7.578 5.444 -9.339 1.00 97.31 121 ILE A CA 1
ATOM 973 C C . ILE A 1 121 ? 7.163 4.006 -9.032 1.00 97.31 121 ILE A C 1
ATOM 975 O O . ILE A 1 121 ? 7.716 3.070 -9.601 1.00 97.31 121 ILE A O 1
ATOM 979 N N . SER A 1 122 ? 6.229 3.805 -8.106 1.00 98.00 122 SER A N 1
ATOM 980 C CA . SER A 1 122 ? 5.917 2.479 -7.572 1.00 98.00 122 SER A CA 1
ATOM 981 C C . SER A 1 122 ? 4.420 2.266 -7.422 1.00 98.00 122 SER A C 1
ATOM 983 O O . SER A 1 122 ? 3.630 3.199 -7.587 1.00 98.00 122 SER A O 1
ATOM 985 N N . PHE A 1 123 ? 4.059 1.046 -7.058 1.00 97.88 123 PHE A N 1
ATOM 986 C CA . PHE A 1 123 ? 2.762 0.690 -6.507 1.00 97.88 123 PHE A CA 1
ATOM 987 C C . PHE A 1 123 ? 2.962 -0.247 -5.311 1.00 97.88 123 PHE A C 1
ATOM 989 O O . PHE A 1 123 ? 3.974 -0.948 -5.221 1.00 97.88 123 PHE A O 1
ATOM 996 N N . ASP A 1 124 ? 2.029 -0.205 -4.368 1.00 95.94 124 ASP A N 1
ATOM 997 C CA . ASP A 1 124 ? 2.017 -1.072 -3.192 1.00 95.94 124 ASP A CA 1
ATOM 998 C C . ASP A 1 124 ? 1.096 -2.273 -3.441 1.00 95.94 124 ASP A C 1
ATOM 1000 O O . ASP A 1 124 ? 0.051 -2.145 -4.081 1.00 95.94 124 ASP A O 1
ATOM 1004 N N . VAL A 1 125 ? 1.502 -3.434 -2.933 1.00 96.75 125 VAL A N 1
ATOM 1005 C CA . VAL A 1 125 ? 0.776 -4.704 -3.011 1.00 96.75 125 VAL A CA 1
ATOM 1006 C C . VAL A 1 125 ? 0.559 -5.225 -1.600 1.00 96.75 125 VAL A C 1
ATOM 1008 O O . VAL A 1 125 ? 1.517 -5.414 -0.848 1.00 96.75 125 VAL A O 1
ATOM 1011 N N . PHE A 1 126 ? -0.695 -5.432 -1.223 1.00 95.19 126 PHE A N 1
ATOM 1012 C CA . PHE A 1 126 ? -1.076 -5.844 0.127 1.00 95.19 126 PHE A CA 1
ATOM 1013 C C . PHE A 1 126 ? -2.351 -6.694 0.098 1.00 95.19 126 PHE A C 1
ATOM 1015 O O . PHE A 1 126 ? -3.121 -6.591 -0.855 1.00 95.19 126 PHE A O 1
ATOM 1022 N N . PRO A 1 127 ? -2.600 -7.544 1.105 1.00 96.19 127 PRO A N 1
ATOM 1023 C CA . PRO A 1 127 ? -3.834 -8.318 1.183 1.00 96.19 127 PRO A CA 1
ATOM 1024 C C . PRO A 1 127 ? -5.082 -7.427 1.264 1.00 96.19 127 PRO A C 1
ATOM 1026 O O . PRO A 1 127 ? -5.069 -6.339 1.843 1.00 96.19 127 PRO A O 1
ATOM 1029 N N . LYS A 1 128 ? -6.193 -7.893 0.698 1.00 92.81 128 LYS A N 1
ATOM 1030 C CA . LYS A 1 128 ? -7.488 -7.212 0.754 1.00 92.81 128 LYS A CA 1
ATOM 1031 C C . LYS A 1 128 ? -7.913 -6.998 2.209 1.00 92.81 128 LYS A C 1
ATOM 1033 O O . LYS A 1 128 ? -7.817 -7.905 3.031 1.00 92.81 128 LYS A O 1
ATOM 1038 N N . GLY A 1 129 ? -8.395 -5.793 2.513 1.00 91.25 129 GLY A N 1
ATOM 1039 C CA . GLY A 1 129 ? -8.798 -5.398 3.865 1.00 91.25 129 GLY A CA 1
ATOM 1040 C C . GLY A 1 129 ? -7.638 -5.016 4.788 1.00 91.25 129 GLY A C 1
ATOM 1041 O O . GLY A 1 129 ? -7.865 -4.834 5.977 1.00 91.25 129 GLY A O 1
ATOM 1042 N N . TRP A 1 130 ? -6.402 -4.903 4.278 1.00 94.25 130 TRP A N 1
ATOM 1043 C CA . TRP A 1 130 ? -5.254 -4.358 5.025 1.00 94.25 130 TRP A CA 1
ATOM 1044 C C . TRP A 1 130 ? -5.106 -2.834 4.876 1.00 94.25 130 TRP A C 1
ATOM 1046 O O . TRP A 1 130 ? -4.077 -2.258 5.243 1.00 94.25 130 TRP A O 1
ATOM 1056 N N . ASP A 1 131 ? -6.126 -2.156 4.347 1.00 90.12 131 ASP A N 1
ATOM 1057 C CA . ASP A 1 131 ? -6.301 -0.712 4.498 1.00 90.12 131 ASP A CA 1
ATOM 1058 C C . ASP A 1 131 ? -6.651 -0.351 5.960 1.00 90.12 131 ASP A C 1
ATOM 1060 O O . ASP A 1 131 ? -6.632 -1.194 6.860 1.00 90.12 131 ASP A O 1
ATOM 1064 N N . LYS A 1 132 ? -6.924 0.928 6.238 1.00 90.19 132 LYS A N 1
ATOM 1065 C CA . LYS A 1 132 ? -7.146 1.408 7.610 1.00 90.19 132 LYS A CA 1
ATOM 1066 C C . LYS A 1 132 ? -8.321 0.732 8.320 1.00 90.19 132 LYS A C 1
ATOM 1068 O O . LYS A 1 132 ? -8.297 0.690 9.549 1.00 90.19 132 LYS A O 1
ATOM 1073 N N . THR A 1 133 ? -9.286 0.158 7.596 1.00 92.56 133 THR A N 1
ATOM 1074 C CA . THR A 1 133 ? -10.390 -0.613 8.195 1.00 92.56 133 THR A CA 1
ATOM 1075 C C . THR A 1 133 ? -9.900 -1.827 8.986 1.00 92.56 133 THR A C 1
ATOM 1077 O O . THR A 1 133 ? -10.597 -2.273 9.899 1.00 92.56 133 THR A O 1
ATOM 1080 N N . TYR A 1 134 ? -8.681 -2.322 8.723 1.00 92.12 134 TYR A N 1
ATOM 1081 C CA . TYR A 1 134 ? -8.089 -3.440 9.455 1.00 92.12 134 TYR A CA 1
ATOM 1082 C C . TYR A 1 134 ? -8.058 -3.194 10.967 1.00 92.12 134 TYR A C 1
ATOM 1084 O O . TYR A 1 134 ? -8.268 -4.125 11.743 1.00 92.12 134 TYR A O 1
ATOM 1092 N N . CYS A 1 135 ? -7.854 -1.954 11.426 1.00 90.50 135 CYS A N 1
ATOM 1093 C CA . CYS A 1 135 ? -7.808 -1.668 12.860 1.00 90.50 135 CYS A CA 1
ATOM 1094 C C . CYS A 1 135 ? -9.171 -1.809 13.560 1.00 90.50 135 CYS A C 1
ATOM 1096 O O . CYS A 1 135 ? -9.209 -2.017 14.776 1.00 90.50 135 CYS A O 1
ATOM 1098 N N . LEU A 1 136 ? -10.282 -1.753 12.815 1.00 90.62 136 LEU A N 1
ATOM 1099 C CA . LEU A 1 136 ? -11.633 -1.794 13.378 1.00 90.62 136 LEU A CA 1
ATOM 1100 C C . LEU A 1 136 ? -11.929 -3.128 14.076 1.00 90.62 136 LEU A C 1
ATOM 1102 O O . LEU A 1 136 ? -12.630 -3.137 15.086 1.00 90.62 136 LEU A O 1
ATOM 1106 N N . GLN A 1 137 ? -11.298 -4.227 13.648 1.00 91.56 137 GLN A N 1
ATOM 1107 C CA . GLN A 1 137 ? -11.448 -5.547 14.281 1.00 91.56 137 GLN A CA 1
ATOM 1108 C C . GLN A 1 137 ? -11.062 -5.564 15.774 1.00 91.56 137 GLN A C 1
ATOM 1110 O O . GLN A 1 137 ? -11.531 -6.409 16.534 1.00 91.56 137 GLN A O 1
ATOM 1115 N N . TYR A 1 138 ? -10.200 -4.635 16.209 1.00 88.94 138 TYR A N 1
ATOM 1116 C CA . TYR A 1 138 ? -9.729 -4.557 17.596 1.00 88.94 138 TYR A CA 1
ATOM 1117 C C . TYR A 1 138 ? -10.623 -3.700 18.500 1.00 88.94 138 TYR A C 1
ATOM 1119 O O . TYR A 1 138 ? -10.390 -3.653 19.707 1.00 88.94 138 TYR A O 1
ATOM 1127 N N . VAL A 1 139 ? -11.596 -2.983 17.931 1.00 85.25 139 VAL A N 1
ATOM 1128 C CA . VAL A 1 139 ? -12.396 -1.963 18.634 1.00 85.25 139 VAL A CA 1
ATOM 1129 C C . VAL A 1 139 ? -13.900 -2.126 18.427 1.00 85.25 139 VAL A C 1
ATOM 1131 O O . VAL A 1 139 ? -14.663 -1.713 19.293 1.00 85.25 139 VAL A O 1
ATOM 1134 N N . GLU A 1 140 ? -14.341 -2.763 17.340 1.00 85.31 140 GLU A N 1
ATOM 1135 C CA . GLU A 1 140 ? -15.760 -2.884 16.966 1.00 85.31 140 GLU A CA 1
ATOM 1136 C C . GLU A 1 140 ? -16.624 -3.602 18.012 1.00 85.31 140 GLU A C 1
ATOM 1138 O O . GLU A 1 140 ? -17.817 -3.343 18.109 1.00 85.31 140 GLU A O 1
ATOM 1143 N N . LYS A 1 141 ? -16.025 -4.482 18.824 1.00 85.50 141 LYS A N 1
ATOM 1144 C CA . LYS A 1 141 ? -16.721 -5.191 19.912 1.00 85.50 141 LYS A CA 1
ATOM 1145 C C . LYS A 1 141 ? -16.702 -4.428 21.234 1.00 85.50 141 LYS A C 1
ATOM 1147 O O . LYS A 1 141 ? -17.542 -4.672 22.094 1.00 85.50 141 LYS A O 1
ATOM 1152 N N . ASP A 1 142 ? -15.740 -3.523 21.396 1.00 81.44 142 ASP A N 1
ATOM 1153 C CA . ASP A 1 142 ? -15.498 -2.797 22.644 1.00 81.44 142 ASP A CA 1
ATOM 1154 C C . ASP A 1 142 ? -16.286 -1.479 22.707 1.00 81.44 142 ASP A C 1
ATOM 1156 O O . ASP A 1 142 ? -16.461 -0.919 23.793 1.00 81.44 142 ASP A O 1
ATOM 1160 N N . PHE A 1 143 ? -16.748 -0.965 21.561 1.00 79.19 143 PHE A N 1
ATOM 1161 C CA . PHE A 1 143 ? -17.368 0.353 21.458 1.00 79.19 143 PHE A CA 1
ATOM 1162 C C . PHE A 1 143 ? -18.603 0.345 20.566 1.00 79.19 143 PHE A C 1
ATOM 1164 O O . PHE A 1 143 ? -18.579 -0.164 19.452 1.00 79.19 143 PHE A O 1
ATOM 1171 N N . LYS A 1 144 ? -19.670 0.991 21.045 1.00 79.81 144 LYS A N 1
ATOM 1172 C CA . LYS A 1 144 ? -20.917 1.165 20.287 1.00 79.81 144 LYS A CA 1
ATOM 1173 C C . LYS A 1 144 ? -20.778 2.200 19.170 1.00 79.81 144 LYS A C 1
ATOM 1175 O O . LYS A 1 144 ? -21.370 2.040 18.110 1.00 79.81 144 LYS A O 1
ATOM 1180 N N . THR A 1 145 ? -20.008 3.257 19.428 1.00 81.75 145 THR A N 1
ATOM 1181 C CA . THR A 1 145 ? -19.803 4.370 18.500 1.00 81.75 145 THR A CA 1
ATOM 1182 C C . THR A 1 145 ? -18.314 4.596 18.302 1.00 81.75 145 THR A C 1
ATOM 1184 O O . THR A 1 145 ? -17.575 4.820 19.269 1.00 81.75 145 THR A O 1
ATOM 1187 N N . ILE A 1 146 ? -17.887 4.571 17.042 1.00 84.81 146 ILE A N 1
ATOM 1188 C CA . ILE A 1 146 ? -16.509 4.815 16.628 1.00 84.81 146 ILE A CA 1
ATOM 1189 C C . ILE A 1 146 ? -16.518 6.040 15.722 1.00 84.81 146 ILE A C 1
ATOM 1191 O O . ILE A 1 146 ? -17.092 6.017 14.643 1.00 84.81 146 ILE A O 1
ATOM 1195 N N . HIS A 1 147 ? -15.885 7.123 16.149 1.00 86.50 147 HIS A N 1
ATOM 1196 C CA . HIS A 1 147 ? -15.647 8.285 15.305 1.00 86.50 147 HIS A CA 1
ATOM 1197 C C . HIS A 1 147 ? -14.260 8.179 14.677 1.00 86.50 147 HIS A C 1
ATOM 1199 O O . HIS A 1 147 ? -13.280 7.871 15.362 1.00 86.50 147 HIS A O 1
ATOM 1205 N N . PHE A 1 148 ? -14.179 8.465 13.384 1.00 88.88 148 PHE A N 1
ATOM 1206 C CA . PHE A 1 148 ? -12.931 8.479 12.634 1.00 88.88 148 PHE A CA 1
ATOM 1207 C C . PHE A 1 148 ? -12.688 9.882 12.081 1.00 88.88 148 PHE A C 1
ATOM 1209 O O . PHE A 1 148 ? -13.578 10.444 11.458 1.00 88.88 148 PHE A O 1
ATOM 1216 N N . PHE A 1 149 ? -11.500 10.450 12.290 1.00 89.69 149 PHE A N 1
ATOM 1217 C CA . PHE A 1 149 ? -11.107 11.740 11.713 1.00 89.69 149 PHE A CA 1
ATOM 1218 C C . PHE A 1 149 ? -9.955 11.534 10.728 1.00 89.69 149 PHE A C 1
ATOM 1220 O O . PHE A 1 149 ? -8.910 11.025 11.138 1.00 89.69 149 PHE A O 1
ATOM 1227 N N . GLY A 1 150 ? -10.120 11.957 9.472 1.00 88.81 150 GLY A N 1
ATOM 1228 C CA . GLY A 1 150 ? -9.114 11.796 8.412 1.00 88.81 150 GLY A CA 1
ATOM 1229 C C . GLY A 1 150 ? -9.109 12.950 7.409 1.00 88.81 150 GLY A C 1
ATOM 1230 O O . GLY A 1 150 ? -10.117 13.640 7.240 1.00 88.81 150 GLY A O 1
ATOM 1231 N N . ASP A 1 151 ? -7.969 13.174 6.756 1.00 87.25 151 ASP A N 1
ATOM 1232 C CA . ASP A 1 151 ? -7.781 14.264 5.789 1.00 87.25 151 ASP A CA 1
ATOM 1233 C C . ASP A 1 151 ? -7.910 13.803 4.334 1.00 87.25 151 ASP A C 1
ATOM 1235 O O . ASP A 1 151 ? -8.324 14.576 3.466 1.00 87.25 151 ASP A O 1
ATOM 1239 N N . LYS A 1 152 ? -7.619 12.528 4.057 1.00 86.88 152 LYS A N 1
ATOM 1240 C CA . LYS A 1 152 ? -7.642 11.947 2.707 1.00 86.88 152 LYS A CA 1
ATOM 1241 C C . LYS A 1 152 ? -8.807 10.984 2.523 1.00 86.88 152 LYS A C 1
ATOM 1243 O O . LYS A 1 152 ? -8.606 9.811 2.208 1.00 86.88 152 LYS A O 1
ATOM 1248 N N . THR A 1 153 ? -10.016 11.491 2.741 1.00 91.50 153 THR A N 1
ATOM 1249 C CA . THR A 1 153 ? -11.254 10.694 2.762 1.00 91.50 153 THR A CA 1
ATOM 1250 C C . THR A 1 153 ? -11.934 10.559 1.399 1.00 91.50 153 THR A C 1
ATOM 1252 O O . THR A 1 153 ? -12.845 9.752 1.252 1.00 91.50 153 THR A O 1
ATOM 1255 N N . ASP A 1 154 ? -11.510 11.327 0.391 1.00 90.56 154 ASP A N 1
ATOM 1256 C CA . ASP A 1 154 ? -12.034 11.207 -0.974 1.00 90.56 154 ASP A CA 1
ATOM 1257 C C . ASP A 1 154 ? -11.541 9.911 -1.640 1.00 90.56 154 ASP A C 1
ATOM 1259 O O . ASP A 1 154 ? -10.477 9.394 -1.292 1.00 90.56 154 ASP A O 1
ATOM 1263 N N . LYS A 1 155 ? -12.282 9.399 -2.632 1.00 87.94 155 LYS A N 1
ATOM 1264 C CA . LYS A 1 155 ? -11.949 8.150 -3.339 1.00 87.94 155 LYS A CA 1
ATOM 1265 C C . LYS A 1 155 ? -10.497 8.145 -3.838 1.00 87.94 155 LYS A C 1
ATOM 1267 O O . LYS A 1 155 ? -10.079 9.042 -4.567 1.00 87.94 155 LYS A O 1
ATOM 1272 N N . GLY A 1 156 ? -9.744 7.107 -3.467 1.00 81.12 156 GLY A N 1
ATOM 1273 C CA . GLY A 1 156 ? -8.311 6.969 -3.766 1.00 81.12 156 GLY A CA 1
ATOM 1274 C C . GLY A 1 156 ? -7.377 7.583 -2.713 1.00 81.12 156 GLY A C 1
ATOM 1275 O O . GLY A 1 156 ? -6.162 7.391 -2.779 1.00 81.12 156 GLY A O 1
ATOM 1276 N N . GLY A 1 157 ? -7.917 8.302 -1.728 1.00 82.62 157 GLY A N 1
ATOM 1277 C CA . GLY A 1 157 ? -7.210 8.688 -0.515 1.00 82.62 157 GLY A CA 1
ATOM 1278 C C . GLY A 1 157 ? -7.098 7.518 0.463 1.00 82.62 157 GLY A C 1
ATOM 1279 O O . GLY A 1 157 ? -7.943 6.636 0.499 1.00 82.62 157 GLY A O 1
ATOM 1280 N N . ASN A 1 158 ? -6.045 7.499 1.280 1.00 84.19 158 ASN A N 1
ATOM 1281 C CA . ASN A 1 158 ? -5.771 6.376 2.181 1.00 84.19 158 ASN A CA 1
ATOM 1282 C C . ASN A 1 158 ? -6.645 6.357 3.449 1.00 84.19 158 ASN A C 1
ATOM 1284 O O . ASN A 1 158 ? -6.438 5.478 4.286 1.00 84.19 158 ASN A O 1
ATOM 1288 N N . ASP A 1 159 ? -7.505 7.356 3.664 1.00 88.00 159 ASP A N 1
ATOM 1289 C CA . ASP A 1 159 ? -8.518 7.365 4.728 1.00 88.00 159 ASP A CA 1
ATOM 1290 C C . ASP A 1 159 ? -9.909 6.996 4.206 1.00 88.00 159 ASP A C 1
ATOM 1292 O O . ASP A 1 159 ? -10.825 6.857 5.009 1.00 88.00 159 ASP A O 1
ATOM 1296 N N . HIS A 1 160 ? -10.081 6.857 2.889 1.00 90.56 160 HIS A N 1
ATOM 1297 C CA . HIS A 1 160 ? -11.387 6.686 2.262 1.00 90.56 160 HIS A CA 1
ATOM 1298 C C . HIS A 1 160 ? -12.127 5.453 2.786 1.00 90.56 160 HIS A C 1
ATOM 1300 O O . HIS A 1 160 ? -13.265 5.568 3.230 1.00 90.56 160 HIS A O 1
ATOM 1306 N N . GLU A 1 161 ? -11.468 4.293 2.802 1.00 91.75 161 GLU A N 1
ATOM 1307 C CA . GLU A 1 161 ? -12.114 3.028 3.160 1.00 91.75 161 GLU A CA 1
ATOM 1308 C C . GLU A 1 161 ? -12.615 3.029 4.606 1.00 91.75 161 GLU A C 1
ATOM 1310 O O . GLU A 1 161 ? -13.733 2.603 4.866 1.00 91.75 161 GLU A O 1
ATOM 1315 N N . ILE A 1 162 ? -11.818 3.547 5.547 1.00 92.06 162 ILE A N 1
ATOM 1316 C CA . ILE A 1 162 ? -12.220 3.640 6.957 1.00 92.06 162 ILE A CA 1
ATOM 1317 C C . ILE A 1 162 ? -13.227 4.764 7.202 1.00 92.06 162 ILE A C 1
ATOM 1319 O O . ILE A 1 162 ? -14.059 4.616 8.084 1.00 92.06 162 ILE A O 1
ATOM 1323 N N . TYR A 1 163 ? -13.173 5.860 6.441 1.00 93.44 163 TYR A N 1
ATOM 1324 C CA . TYR A 1 163 ? -14.128 6.964 6.546 1.00 93.44 163 TYR A CA 1
ATOM 1325 C C . TYR A 1 163 ? -15.540 6.555 6.102 1.00 93.44 163 TYR A C 1
ATOM 1327 O O . TYR A 1 163 ? -16.512 6.959 6.735 1.00 93.44 163 TYR A O 1
ATOM 1335 N N . GLU A 1 164 ? -15.640 5.747 5.042 1.00 95.25 164 GLU A N 1
ATOM 1336 C CA . GLU A 1 164 ? -16.905 5.230 4.498 1.00 95.25 164 GLU A CA 1
ATOM 1337 C C . GLU A 1 164 ? -17.373 3.925 5.176 1.00 95.25 164 GLU A C 1
ATOM 1339 O O . GLU A 1 164 ? -18.478 3.448 4.911 1.00 95.25 164 GLU A O 1
ATOM 1344 N N . ASP A 1 165 ? -16.555 3.308 6.038 1.00 94.94 165 ASP A N 1
ATOM 1345 C CA . ASP A 1 165 ? -16.924 2.064 6.715 1.00 94.94 165 ASP A CA 1
ATOM 1346 C C . ASP A 1 165 ? -18.106 2.297 7.664 1.00 94.94 165 ASP A C 1
ATOM 1348 O O . ASP A 1 165 ? -18.038 3.131 8.568 1.00 94.94 165 ASP A O 1
ATOM 1352 N N . SER A 1 166 ? -19.165 1.497 7.501 1.00 95.50 166 SER A N 1
ATOM 1353 C CA . SER A 1 166 ? -20.402 1.562 8.297 1.00 95.50 166 SER A CA 1
ATOM 1354 C C . SER A 1 166 ? -20.210 1.453 9.816 1.00 95.50 166 SER A C 1
ATOM 1356 O O . SER A 1 166 ? -21.089 1.859 10.577 1.00 95.50 166 SER A O 1
ATOM 1358 N N . ARG A 1 167 ? -19.076 0.909 10.279 1.00 92.50 167 ARG A N 1
ATOM 1359 C CA . ARG A 1 167 ? -18.721 0.840 11.704 1.00 92.50 167 ARG A CA 1
ATOM 1360 C C . ARG A 1 167 ? -18.242 2.181 12.251 1.00 92.50 167 ARG A C 1
ATOM 1362 O O . ARG A 1 167 ? -18.091 2.307 13.465 1.00 92.50 167 ARG A O 1
ATOM 1369 N N . THR A 1 168 ? -17.979 3.165 11.393 1.00 90.00 168 THR A N 1
ATOM 1370 C CA . THR A 1 168 ? -17.456 4.471 11.782 1.00 90.00 168 THR A CA 1
ATOM 1371 C C . THR A 1 168 ? -18.421 5.610 11.466 1.00 90.00 168 THR A C 1
ATOM 1373 O O . THR A 1 168 ? -19.229 5.563 10.546 1.00 90.00 168 THR A O 1
ATOM 1376 N N . LEU A 1 169 ? -18.302 6.676 12.249 1.00 91.69 169 LEU A N 1
ATOM 1377 C CA . LEU A 1 169 ? -18.819 7.998 11.943 1.00 91.69 169 LEU A CA 1
ATOM 1378 C C . LEU A 1 169 ? -17.639 8.852 11.474 1.00 91.69 169 LEU A C 1
ATOM 1380 O O . LEU A 1 169 ? -16.860 9.343 12.301 1.00 91.69 169 LEU A O 1
ATOM 1384 N N . GLY A 1 170 ? -17.490 8.968 10.156 1.00 91.31 170 GLY A N 1
ATOM 1385 C CA . GLY A 1 170 ? -16.391 9.672 9.507 1.00 91.31 170 GLY A CA 1
ATOM 1386 C C . GLY A 1 170 ? -16.497 11.198 9.595 1.00 91.31 170 GLY A C 1
ATOM 1387 O O . GLY A 1 170 ? -17.511 11.801 9.247 1.00 91.31 170 GLY A O 1
ATOM 1388 N N . HIS A 1 171 ? -15.399 11.841 9.984 1.00 91.62 171 HIS A N 1
ATOM 1389 C CA . HIS A 1 171 ? -15.217 13.290 10.042 1.00 91.62 171 HIS A CA 1
ATOM 1390 C C . HIS A 1 171 ? -14.055 13.696 9.139 1.00 91.62 171 HIS A C 1
ATOM 1392 O O . HIS A 1 171 ? -12.898 13.345 9.389 1.00 91.62 171 HIS A O 1
ATOM 1398 N N . LYS A 1 172 ? -14.352 14.439 8.071 1.00 93.81 172 LYS A N 1
ATOM 1399 C CA . LYS A 1 172 ? -13.315 14.978 7.191 1.00 93.81 172 LYS A CA 1
ATOM 1400 C C . LYS A 1 172 ? -12.682 16.187 7.872 1.00 93.81 172 LYS A C 1
ATOM 1402 O O . LYS A 1 172 ? -13.393 17.088 8.321 1.00 93.81 172 LYS A O 1
ATOM 1407 N N . VAL A 1 173 ? -11.355 16.208 7.942 1.00 89.88 173 VAL A N 1
ATOM 1408 C CA . VAL A 1 173 ? -10.588 17.302 8.550 1.00 89.88 173 VAL A CA 1
ATOM 1409 C C . VAL A 1 173 ? -9.548 17.840 7.580 1.00 89.88 173 VAL A C 1
ATOM 1411 O O . VAL A 1 173 ? -8.983 17.115 6.770 1.00 89.88 173 VAL A O 1
ATOM 1414 N N . SER A 1 174 ? -9.277 19.133 7.668 1.00 90.31 174 SER A N 1
ATOM 1415 C CA . SER A 1 174 ? -8.296 19.822 6.819 1.00 90.31 174 SER A CA 1
ATOM 1416 C C . SER A 1 174 ? -6.960 20.086 7.520 1.00 90.31 174 SER A C 1
ATOM 1418 O O . SER A 1 174 ? -5.948 20.352 6.872 1.00 90.31 174 SER A O 1
ATOM 1420 N N . SER A 1 175 ? -6.952 20.050 8.855 1.00 85.75 175 SER A N 1
ATOM 1421 C CA . SER A 1 175 ? -5.799 20.381 9.693 1.00 85.75 175 SER A CA 1
ATOM 1422 C C . SER A 1 175 ? -5.943 19.776 11.098 1.00 85.75 175 SER A C 1
ATOM 1424 O O . SER A 1 175 ? -7.059 19.466 11.517 1.00 85.75 175 SER A O 1
ATOM 1426 N N . PRO A 1 176 ? -4.849 19.642 11.872 1.00 82.88 176 PRO A N 1
ATOM 1427 C CA . PRO A 1 176 ? -4.942 19.241 13.277 1.00 82.88 176 PRO A CA 1
ATOM 1428 C C . PRO A 1 176 ? -5.814 20.182 14.126 1.00 82.88 176 PRO A C 1
ATOM 1430 O O . PRO A 1 176 ? -6.487 19.731 15.054 1.00 82.88 176 PRO A O 1
ATOM 1433 N N . ASP A 1 177 ? -5.823 21.480 13.806 1.00 86.50 177 ASP A N 1
ATOM 1434 C CA . ASP A 1 177 ? -6.663 22.465 14.494 1.00 86.50 177 ASP A CA 1
ATOM 1435 C C . ASP A 1 177 ? -8.148 22.270 14.170 1.00 86.50 177 ASP A C 1
ATOM 1437 O O . ASP A 1 177 ? -8.978 22.337 15.074 1.00 86.50 177 ASP A O 1
ATOM 1441 N N . ASP A 1 178 ? -8.480 21.932 12.922 1.00 85.06 178 ASP A N 1
ATOM 1442 C CA . ASP A 1 178 ? -9.837 21.552 12.515 1.00 85.06 178 ASP A CA 1
ATOM 1443 C C . ASP A 1 178 ? -10.314 20.309 13.284 1.00 85.06 178 ASP A C 1
ATOM 1445 O O . ASP A 1 178 ? -11.380 20.341 13.900 1.00 85.06 178 ASP A O 1
ATOM 1449 N N . THR A 1 179 ? -9.475 19.270 13.405 1.00 85.00 179 THR A N 1
ATOM 1450 C CA . THR A 1 179 ? -9.766 18.106 14.265 1.00 85.00 179 THR A CA 1
ATOM 1451 C C . THR A 1 179 ? -10.087 18.534 15.698 1.00 85.00 179 THR A C 1
ATOM 1453 O O . THR A 1 179 ? -11.079 18.091 16.280 1.00 85.00 179 THR A O 1
ATOM 1456 N N . LYS A 1 180 ? -9.281 19.431 16.281 1.00 84.50 180 LYS A N 1
ATOM 1457 C CA . LYS A 1 180 ? -9.501 19.942 17.641 1.00 84.50 180 LYS A CA 1
ATOM 1458 C C . LYS A 1 180 ? -10.813 20.721 17.751 1.00 84.50 180 LYS A C 1
ATOM 1460 O O . LYS A 1 180 ? -11.554 20.522 18.715 1.00 84.50 180 LYS A O 1
ATOM 1465 N N . THR A 1 181 ? -11.116 21.582 16.783 1.00 87.94 181 THR A N 1
ATOM 1466 C CA . THR A 1 181 ? -12.370 22.340 16.733 1.00 87.94 181 THR A CA 1
ATOM 1467 C C . THR A 1 181 ? -13.578 21.413 16.620 1.00 87.94 181 THR A C 1
ATOM 1469 O O . THR A 1 181 ? -14.552 21.601 17.351 1.00 87.94 181 THR A O 1
ATOM 1472 N N . GLN A 1 182 ? -13.525 20.393 15.762 1.00 86.31 182 GLN A N 1
ATOM 1473 C CA . GLN A 1 182 ? -14.611 19.425 15.612 1.00 86.31 182 GLN A CA 1
ATOM 1474 C C . GLN A 1 182 ? -14.820 18.600 16.890 1.00 86.31 182 GLN A C 1
ATOM 1476 O O . GLN A 1 182 ? -15.956 18.455 17.336 1.00 86.31 182 GLN A O 1
ATOM 1481 N N . LEU A 1 183 ? -13.743 18.166 17.555 1.00 82.38 183 LEU A N 1
ATOM 1482 C CA . LEU A 1 183 ? -13.822 17.482 18.853 1.00 82.38 183 LEU A CA 1
ATOM 1483 C C . LEU A 1 183 ? -14.472 18.349 19.942 1.00 82.38 183 LEU A C 1
ATOM 1485 O O . LEU A 1 183 ? -15.259 17.851 20.744 1.00 82.38 183 LEU A O 1
ATOM 1489 N N . GLN A 1 184 ? -14.165 19.649 19.982 1.00 81.19 184 GLN A N 1
ATOM 1490 C CA . GLN A 1 184 ? -14.736 20.569 20.974 1.00 81.19 184 GLN A CA 1
ATOM 1491 C C . GLN A 1 184 ? -16.237 20.814 20.774 1.00 81.19 184 GLN A C 1
ATOM 1493 O O . GLN A 1 184 ? -16.945 21.039 21.759 1.00 81.19 184 GLN A O 1
ATOM 1498 N N . LYS A 1 185 ? -16.709 20.753 19.521 1.00 81.75 185 LYS A N 1
ATOM 1499 C CA . LYS A 1 185 ? -18.118 20.934 19.140 1.00 81.75 185 LYS A CA 1
ATOM 1500 C C . LYS A 1 185 ? -18.999 19.722 19.457 1.00 81.75 185 LYS A C 1
ATOM 1502 O O . LYS A 1 185 ? -20.217 19.870 19.463 1.00 81.75 185 LYS A O 1
ATOM 1507 N N . GLN A 1 186 ? -18.423 18.548 19.722 1.00 69.62 186 GLN A N 1
ATOM 1508 C CA . GLN A 1 186 ? -19.220 17.375 20.080 1.00 69.62 186 GLN A CA 1
ATOM 1509 C C . GLN A 1 186 ? -19.887 17.561 21.466 1.00 69.62 186 GLN A C 1
ATOM 1511 O O . GLN A 1 186 ? -19.204 17.994 22.410 1.00 69.62 186 GLN A O 1
ATOM 1516 N N . PRO A 1 187 ? -21.198 17.251 21.602 1.00 62.81 187 PRO A N 1
ATOM 1517 C CA . PRO A 1 187 ? -21.929 17.275 22.874 1.00 62.81 187 PRO A CA 1
ATOM 1518 C C . PRO A 1 187 ? -21.164 16.579 24.004 1.00 62.81 187 PRO A C 1
ATOM 1520 O O . PRO A 1 187 ? -20.502 15.573 23.765 1.00 62.81 187 PRO A O 1
ATOM 1523 N N . GLN A 1 188 ? -21.243 17.081 25.244 1.00 54.69 188 GLN A N 1
ATOM 1524 C CA . GLN A 1 188 ? -20.477 16.505 26.363 1.00 54.69 188 GLN A CA 1
ATOM 1525 C C . GLN A 1 188 ? -20.760 15.013 26.593 1.00 54.69 188 GLN A C 1
ATOM 1527 O O . GLN A 1 188 ? -19.835 14.262 26.880 1.00 54.69 188 GLN A O 1
ATOM 1532 N N . GLU A 1 189 ? -22.003 14.576 26.402 1.00 49.03 189 GLU A N 1
ATOM 1533 C CA . GLU A 1 189 ? -22.423 13.172 26.528 1.00 49.03 189 GLU A CA 1
ATOM 1534 C C . GLU A 1 189 ? -21.917 12.290 25.380 1.00 49.03 189 GLU A C 1
ATOM 1536 O O . GLU A 1 189 ? -21.748 11.085 25.543 1.00 49.03 189 GLU A O 1
ATOM 1541 N N . SER A 1 190 ? -21.616 12.900 24.230 1.00 47.62 190 SER A N 1
ATOM 1542 C CA . SER A 1 190 ? -20.991 12.251 23.083 1.00 47.62 190 SER A CA 1
ATOM 1543 C C . SER A 1 190 ? -19.478 12.494 23.042 1.00 47.62 190 SER A C 1
ATOM 1545 O O . SER A 1 190 ? -18.837 12.251 22.015 1.00 47.62 190 SER A O 1
ATOM 1547 N N . ARG A 1 191 ? -18.880 13.031 24.118 1.00 50.66 191 ARG A N 1
ATOM 1548 C CA . ARG A 1 191 ? -17.442 13.268 24.122 1.00 50.66 191 ARG A CA 1
ATOM 1549 C C . ARG A 1 191 ? -16.694 11.945 24.238 1.00 50.66 191 ARG A C 1
ATOM 1551 O O . ARG A 1 191 ? -17.051 11.082 25.041 1.00 50.66 191 ARG A O 1
ATOM 1558 N N . PRO A 1 192 ? -15.627 11.785 23.459 1.00 48.19 192 PRO A N 1
ATOM 1559 C CA . PRO A 1 19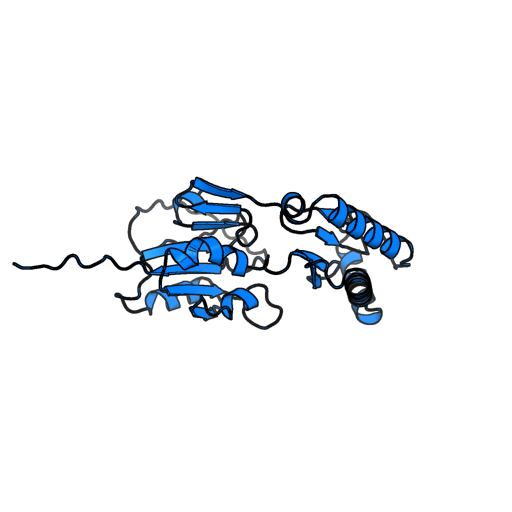2 ? -14.847 10.563 23.460 1.00 48.19 192 PRO A CA 1
ATOM 1560 C C . PRO A 1 192 ? -14.200 10.313 24.810 1.00 48.19 192 PRO A C 1
ATOM 1562 O O . PRO A 1 192 ? -13.522 11.189 25.343 1.00 48.19 192 PRO A O 1
ATOM 1565 N N . THR A 1 193 ? -14.360 9.106 25.333 1.00 47.19 193 THR A N 1
ATOM 1566 C CA . THR A 1 193 ? -13.759 8.698 26.609 1.00 47.19 193 THR A CA 1
ATOM 1567 C C . THR A 1 193 ? -12.431 7.973 26.414 1.00 47.19 193 THR A C 1
ATOM 1569 O O . THR A 1 193 ? -11.659 7.869 27.364 1.00 47.19 193 THR A O 1
ATOM 1572 N N . ARG A 1 194 ? -12.147 7.487 25.196 1.00 53.75 194 ARG A N 1
ATOM 1573 C CA . ARG A 1 194 ? -10.906 6.782 24.846 1.00 53.75 194 ARG A CA 1
ATOM 1574 C C . ARG A 1 194 ? -10.421 7.165 23.455 1.00 53.75 194 ARG A C 1
ATOM 1576 O O . ARG A 1 194 ? -11.214 7.241 22.509 1.00 53.75 194 ARG A O 1
ATOM 1583 N N . VAL A 1 195 ? -9.115 7.400 23.335 1.00 56.72 195 VAL A N 1
ATOM 1584 C CA . VAL A 1 195 ? -8.494 7.938 22.116 1.00 56.72 195 VAL A CA 1
ATOM 1585 C C . VAL A 1 195 ? -7.496 6.936 21.544 1.00 56.72 195 VAL A C 1
ATOM 1587 O O . VAL A 1 195 ? -6.626 6.434 22.258 1.00 56.72 195 VAL A O 1
ATOM 1590 N N . GLY A 1 196 ? -7.628 6.656 20.251 1.00 55.34 196 GLY A N 1
ATOM 1591 C CA . GLY A 1 196 ? -6.744 5.817 19.460 1.00 55.34 196 GLY A CA 1
ATOM 1592 C C . GLY A 1 196 ? -5.980 6.626 18.411 1.00 55.34 196 GLY A C 1
ATOM 1593 O O . GLY A 1 196 ? -6.553 7.488 17.746 1.00 55.34 196 GLY A O 1
ATOM 1594 N N . LEU A 1 197 ? -4.688 6.344 18.248 1.00 55.41 197 LEU A N 1
ATOM 1595 C CA . LEU A 1 197 ? -3.856 6.931 17.195 1.00 55.41 197 LEU A CA 1
ATOM 1596 C C . LEU A 1 197 ? -3.647 5.921 16.065 1.00 55.41 197 LEU A C 1
ATOM 1598 O O . LEU A 1 197 ? -3.208 4.798 16.322 1.00 55.41 197 LEU A O 1
ATOM 1602 N N . LEU A 1 198 ? -3.873 6.347 14.823 1.00 54.12 198 LEU A N 1
ATOM 1603 C CA . LEU A 1 198 ? -3.575 5.567 13.626 1.00 54.12 198 LEU A CA 1
ATOM 1604 C C . LEU A 1 198 ? -2.461 6.264 12.826 1.00 54.12 198 LEU A C 1
ATOM 1606 O O . LEU A 1 198 ? -2.666 7.330 12.246 1.00 54.12 198 LEU A O 1
ATOM 1610 N N . GLY A 1 199 ? -1.249 5.698 12.822 1.00 56.09 199 GLY A N 1
ATOM 1611 C CA . GLY A 1 199 ? -0.087 6.340 12.191 1.00 56.09 199 GLY A CA 1
ATOM 1612 C C . GLY A 1 199 ? 1.252 5.637 12.436 1.00 56.09 199 GLY A C 1
ATOM 1613 O O . GLY A 1 199 ? 1.319 4.580 13.063 1.00 56.09 199 GLY A O 1
ATOM 1614 N N . LYS A 1 200 ? 2.354 6.208 11.929 1.00 44.22 200 LYS A N 1
ATOM 1615 C CA . LYS A 1 200 ? 3.701 5.637 12.112 1.00 44.22 200 LYS A CA 1
ATOM 1616 C C . LYS A 1 200 ? 4.208 5.841 13.544 1.00 44.22 200 LYS A C 1
ATOM 1618 O O . LYS A 1 200 ? 4.220 6.957 14.063 1.00 44.22 200 LYS A O 1
ATOM 1623 N N . LEU A 1 201 ? 4.714 4.770 14.158 1.00 39.22 201 LEU A N 1
ATOM 1624 C CA . LEU A 1 201 ? 5.442 4.822 15.430 1.00 39.22 201 LEU A CA 1
ATOM 1625 C C . LEU A 1 201 ? 6.734 5.641 15.247 1.00 39.22 201 LEU A C 1
ATOM 1627 O O . LEU A 1 201 ? 7.714 5.134 14.715 1.00 39.22 201 LEU A O 1
ATOM 1631 N N . GLY A 1 202 ? 6.743 6.905 15.682 1.00 36.84 202 GLY A N 1
ATOM 1632 C CA . GLY A 1 202 ? 7.950 7.748 15.681 1.00 36.84 202 GLY A CA 1
ATOM 1633 C C . GLY A 1 202 ? 7.787 9.160 15.120 1.00 36.84 202 GLY A C 1
ATOM 1634 O O . GLY A 1 202 ? 8.714 9.958 15.253 1.00 36.84 202 GLY A O 1
ATOM 1635 N N . GLU A 1 203 ? 6.637 9.513 14.541 1.00 39.34 203 GLU A N 1
ATOM 1636 C CA . GLU A 1 203 ? 6.371 10.912 14.191 1.00 39.34 203 GLU A CA 1
ATOM 1637 C C . GLU A 1 203 ? 6.132 11.737 15.466 1.00 39.34 203 GLU A C 1
ATOM 1639 O O . GLU A 1 203 ? 5.370 11.349 16.357 1.00 39.34 203 GLU A O 1
ATOM 1644 N N . LYS A 1 204 ? 6.843 12.868 15.586 1.00 34.97 204 LYS A N 1
ATOM 1645 C CA . LYS A 1 204 ? 6.663 13.842 16.670 1.00 34.97 204 LYS A CA 1
ATOM 1646 C C . LYS A 1 204 ? 5.284 14.493 16.521 1.00 34.97 204 LYS A C 1
ATOM 1648 O O . LYS A 1 204 ? 5.148 15.538 15.894 1.00 34.97 204 LYS A O 1
ATOM 1653 N N . ASN A 1 205 ? 4.260 13.875 17.099 1.00 42.34 205 ASN A N 1
ATOM 1654 C CA . ASN A 1 205 ? 2.896 14.399 17.101 1.00 42.34 205 ASN A CA 1
ATOM 1655 C C . ASN A 1 205 ? 2.738 15.423 18.229 1.00 42.34 205 ASN A C 1
ATOM 1657 O O . ASN A 1 205 ? 2.365 15.088 19.353 1.00 42.34 205 ASN A O 1
ATOM 1661 N N . ALA A 1 206 ? 3.049 16.684 17.929 1.00 36.41 206 ALA A N 1
ATOM 1662 C CA . ALA A 1 206 ? 3.063 17.766 18.910 1.00 36.41 206 ALA A CA 1
ATOM 1663 C C . ALA A 1 206 ? 1.671 18.235 19.394 1.00 36.41 206 ALA A C 1
ATOM 1665 O O . ALA A 1 206 ? 1.619 19.071 20.291 1.00 36.41 206 ALA A O 1
ATOM 1666 N N . LEU A 1 207 ? 0.543 17.756 18.845 1.00 40.66 207 LEU A N 1
ATOM 1667 C CA . LEU A 1 207 ? -0.716 18.522 18.955 1.00 40.66 207 LEU A CA 1
ATOM 1668 C C . LEU A 1 207 ? -1.990 17.785 19.389 1.00 40.66 207 LEU A C 1
ATOM 1670 O O . LEU A 1 207 ? -3.007 18.441 19.590 1.00 40.66 207 LEU A O 1
ATOM 1674 N N . LEU A 1 208 ? -1.967 16.478 19.646 1.00 39.53 208 LEU A N 1
ATOM 1675 C CA . LEU A 1 208 ? -3.158 15.770 20.138 1.00 39.53 208 LEU A CA 1
ATOM 1676 C C . LEU A 1 208 ? -2.949 15.340 21.593 1.00 39.53 208 LEU A C 1
ATOM 1678 O O . LEU A 1 208 ? -2.550 14.214 21.879 1.00 39.53 208 LEU A O 1
ATOM 1682 N N . LYS A 1 209 ? -3.178 16.274 22.527 1.00 38.22 209 LYS A N 1
ATOM 1683 C CA . LYS A 1 209 ? -3.445 15.921 23.929 1.00 38.22 209 LYS A CA 1
ATOM 1684 C C . LYS A 1 209 ? -4.926 15.528 24.035 1.00 38.22 209 LYS A C 1
ATOM 1686 O O . LYS A 1 209 ? -5.756 16.316 23.577 1.00 38.22 209 LYS A O 1
ATOM 1691 N N .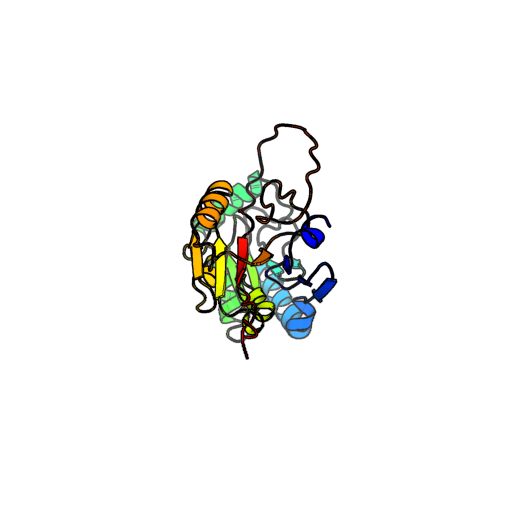 PRO A 1 210 ? -5.277 14.368 24.621 1.00 37.81 210 PRO A N 1
ATOM 1692 C CA . PRO A 1 210 ? -6.671 14.056 24.914 1.00 37.81 210 PRO A CA 1
ATOM 1693 C C . PRO A 1 210 ? -7.262 15.149 25.822 1.00 37.81 210 PRO A C 1
ATOM 1695 O O . PRO A 1 210 ? -6.557 15.659 26.705 1.00 37.81 210 PRO A O 1
ATOM 1698 N N . PRO A 1 211 ? -8.526 15.555 25.621 1.00 37.94 211 PRO A N 1
ATOM 1699 C CA . PRO A 1 211 ? -9.166 16.463 26.548 1.00 37.94 211 PRO A CA 1
ATOM 1700 C C . PRO A 1 211 ? -9.438 15.707 27.856 1.00 37.94 211 PRO A C 1
ATOM 1702 O O . PRO A 1 211 ? -10.356 14.902 27.932 1.00 37.94 211 PRO A O 1
ATOM 1705 N N . LEU A 1 212 ? -8.640 16.066 28.870 1.00 36.19 212 LEU A N 1
ATOM 1706 C CA . LEU A 1 212 ? -8.805 15.863 30.319 1.00 36.19 212 LEU A CA 1
ATOM 1707 C C . LEU A 1 212 ? -8.134 14.614 30.924 1.00 36.19 212 LEU A C 1
ATOM 1709 O O . LEU A 1 212 ? -8.570 13.487 30.724 1.00 36.19 212 LEU A O 1
ATOM 1713 N N . GLY A 1 213 ? -7.100 14.864 31.751 1.00 29.75 213 GLY A N 1
ATOM 1714 C CA . GLY A 1 213 ? -6.647 13.916 32.779 1.00 29.75 213 GLY A CA 1
ATOM 1715 C C . GLY A 1 213 ? -5.142 13.715 33.030 1.00 29.75 213 GLY A C 1
ATOM 1716 O O . GLY A 1 213 ? -4.806 12.736 33.681 1.00 29.75 213 GLY A O 1
ATOM 1717 N N . GLY A 1 214 ? -4.212 14.563 32.565 1.00 26.53 214 GLY A N 1
ATOM 1718 C CA . GLY A 1 214 ? -2.776 14.365 32.855 1.00 26.53 214 GLY A CA 1
ATOM 1719 C C . GLY A 1 214 ? -1.924 15.631 32.724 1.00 26.53 214 GLY A C 1
ATOM 1720 O O . GLY A 1 214 ? -2.075 16.384 31.764 1.00 26.53 214 GLY A O 1
ATOM 1721 N N . ARG A 1 215 ? -1.062 15.888 33.721 1.00 24.02 215 ARG A N 1
ATOM 1722 C CA . ARG A 1 215 ? -0.315 17.145 33.941 1.00 24.02 215 ARG A CA 1
ATOM 1723 C C . ARG A 1 215 ? 0.600 17.571 32.781 1.00 24.02 215 ARG A C 1
ATOM 1725 O O . ARG A 1 215 ? 1.113 16.771 32.007 1.00 24.02 215 ARG A O 1
ATOM 1732 N N . VAL A 1 216 ? 0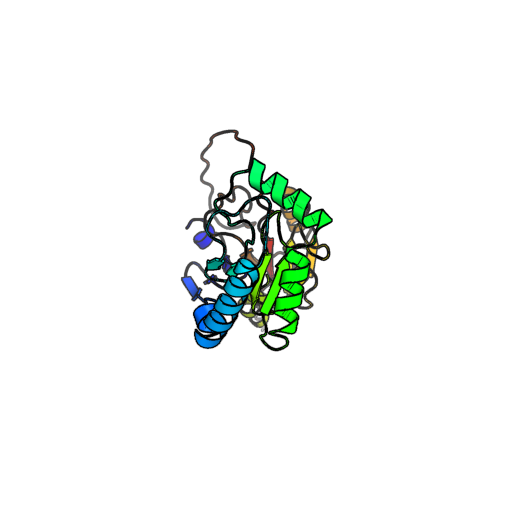.810 18.886 32.729 1.00 25.59 216 VAL A N 1
ATOM 1733 C CA . VAL A 1 216 ? 1.715 19.636 31.849 1.00 25.59 216 VAL A CA 1
ATOM 1734 C C . VAL A 1 216 ? 3.180 19.272 32.107 1.00 25.59 216 VAL A C 1
ATOM 1736 O O . VAL A 1 216 ? 3.608 19.276 33.255 1.00 25.59 216 VAL A O 1
ATOM 1739 N N . VAL A 1 217 ? 3.960 19.092 31.036 1.00 21.83 217 VAL A N 1
ATOM 1740 C CA . VAL A 1 217 ? 5.378 19.483 31.006 1.00 21.83 217 VAL A CA 1
ATOM 1741 C C . VAL A 1 217 ? 5.616 20.240 29.698 1.00 21.83 217 VAL A C 1
ATOM 1743 O O . VAL A 1 217 ? 5.333 19.733 28.612 1.00 21.83 217 VAL A O 1
ATOM 1746 N N . SER A 1 218 ? 6.029 21.497 29.829 1.00 24.08 218 SER A N 1
ATOM 1747 C CA . SER A 1 218 ? 6.448 22.407 28.764 1.00 24.08 218 SER A CA 1
ATOM 1748 C C . SER A 1 218 ? 7.934 22.220 28.465 1.00 24.08 218 SER A C 1
ATOM 1750 O O . SER A 1 218 ? 8.731 22.100 29.392 1.00 24.08 218 SER A O 1
ATOM 1752 N N . GLY A 1 219 ? 8.308 22.271 27.190 1.00 20.88 219 GLY A N 1
ATOM 1753 C CA . GLY A 1 219 ? 9.693 22.392 26.746 1.00 20.88 219 GLY A CA 1
ATOM 1754 C C . GLY A 1 219 ? 9.705 22.944 25.329 1.00 20.88 219 GLY A C 1
ATOM 1755 O O . GLY A 1 219 ? 9.194 22.302 24.416 1.00 20.88 219 GLY A O 1
ATOM 1756 N N . ASP A 1 220 ? 10.198 24.168 25.204 1.00 24.66 220 ASP A N 1
ATOM 1757 C CA . ASP A 1 220 ? 10.327 24.943 23.973 1.00 24.66 220 ASP A CA 1
ATOM 1758 C C . ASP A 1 220 ? 11.281 24.272 22.963 1.00 24.66 220 ASP A C 1
ATOM 1760 O O . ASP A 1 220 ? 12.107 23.446 23.359 1.00 24.66 220 ASP A O 1
ATOM 1764 N N . LEU A 1 221 ? 11.161 24.660 21.685 1.00 23.44 221 LEU A N 1
ATOM 1765 C CA . LEU A 1 221 ? 12.232 24.859 20.690 1.00 23.44 221 LEU A CA 1
ATOM 1766 C C . LEU A 1 221 ? 11.786 24.538 19.254 1.00 23.44 221 LEU A C 1
ATOM 1768 O O . LEU A 1 221 ? 11.718 23.385 18.825 1.00 23.44 221 LEU A O 1
ATOM 1772 N N . GLY A 1 222 ? 11.690 25.609 18.465 1.00 21.14 222 GLY A N 1
ATOM 1773 C CA . GLY A 1 222 ? 12.424 25.666 17.202 1.00 21.14 222 GLY A CA 1
ATOM 1774 C C . GLY A 1 222 ? 11.608 25.433 15.937 1.00 21.14 222 GLY A C 1
ATOM 1775 O O . GLY A 1 222 ? 11.277 24.310 15.566 1.00 21.14 222 GLY A O 1
ATOM 1776 N N . ALA A 1 223 ? 11.394 26.525 15.208 1.00 29.25 223 ALA A N 1
ATOM 1777 C CA . ALA A 1 223 ? 10.951 26.536 13.826 1.00 29.25 223 ALA A CA 1
ATOM 1778 C C . ALA A 1 223 ? 11.754 25.557 12.946 1.00 29.25 223 ALA A C 1
ATOM 1780 O O . ALA A 1 223 ? 12.976 25.659 12.844 1.00 29.25 223 ALA A O 1
ATOM 1781 N N . ARG A 1 224 ? 11.060 24.664 12.228 1.00 23.06 224 ARG A N 1
ATOM 1782 C CA . ARG A 1 224 ? 11.487 24.196 10.900 1.00 23.06 224 ARG A CA 1
ATOM 1783 C C . ARG A 1 224 ? 10.335 23.548 10.142 1.00 23.06 224 ARG A C 1
ATOM 1785 O O . ARG A 1 224 ? 9.821 22.492 10.492 1.00 23.06 224 ARG A O 1
ATOM 1792 N N . GLN A 1 225 ? 9.968 24.219 9.063 1.00 31.03 225 GLN A N 1
ATOM 1793 C CA . GLN A 1 225 ? 9.075 23.749 8.020 1.00 31.03 225 GLN A CA 1
ATOM 1794 C C . GLN A 1 225 ? 9.688 22.558 7.257 1.00 31.03 225 GLN A C 1
ATOM 1796 O O . GLN A 1 225 ? 10.909 22.465 7.129 1.00 31.03 225 GLN A O 1
ATOM 1801 N N . LYS A 1 226 ? 8.801 21.735 6.673 1.00 28.39 226 LYS A N 1
ATOM 1802 C CA . LYS A 1 226 ? 8.998 20.595 5.744 1.00 28.39 226 LYS A CA 1
ATOM 1803 C C . LYS A 1 226 ? 9.008 19.193 6.375 1.00 28.39 226 LYS A C 1
ATOM 1805 O O . LYS A 1 226 ? 10.051 18.687 6.776 1.00 28.39 226 LYS A O 1
ATOM 1810 N N . ARG A 1 227 ? 7.864 18.503 6.250 1.00 27.95 227 ARG A N 1
ATOM 1811 C CA . ARG A 1 227 ? 7.682 17.277 5.435 1.00 27.95 227 ARG A CA 1
ATOM 1812 C C . ARG A 1 227 ? 6.181 17.007 5.239 1.00 27.95 227 ARG A C 1
ATOM 1814 O O . ARG A 1 227 ? 5.400 17.179 6.162 1.00 27.95 227 ARG A O 1
ATOM 1821 N N . LYS A 1 228 ? 5.793 16.621 4.017 1.00 33.03 228 LYS A N 1
ATOM 1822 C CA . LYS A 1 228 ? 4.435 16.206 3.620 1.00 33.03 228 LYS A CA 1
ATOM 1823 C C . LYS A 1 228 ? 4.104 14.821 4.217 1.00 33.03 228 LYS A C 1
ATOM 1825 O O . LYS A 1 228 ? 4.107 13.833 3.487 1.00 33.03 228 LYS A O 1
ATOM 1830 N N . SER A 1 229 ? 3.876 14.725 5.523 1.00 32.69 229 SER A N 1
ATOM 1831 C CA . SER A 1 229 ? 3.222 13.566 6.148 1.00 32.69 229 SER A CA 1
ATOM 1832 C C . SER A 1 229 ? 1.775 13.955 6.458 1.00 32.69 229 SER A C 1
ATOM 1834 O O . SER A 1 229 ? 1.535 15.040 6.979 1.00 32.69 229 SER A O 1
ATOM 1836 N N . GLY A 1 230 ? 0.819 13.126 6.025 1.00 36.38 230 GLY A N 1
ATOM 1837 C CA . GLY A 1 230 ? -0.612 13.356 6.258 1.00 36.38 230 GLY A CA 1
ATOM 1838 C C . GLY A 1 230 ? -0.931 13.423 7.749 1.00 36.38 230 GLY A C 1
ATOM 1839 O O . GLY A 1 230 ? -0.144 12.957 8.577 1.00 36.38 230 GLY A O 1
ATOM 1840 N N . ILE A 1 231 ? -2.062 14.034 8.085 1.00 41.94 231 ILE A N 1
ATOM 1841 C CA . ILE A 1 231 ? -2.493 14.182 9.476 1.00 41.94 231 ILE A CA 1
ATOM 1842 C C . ILE A 1 231 ? -2.754 12.774 10.040 1.00 41.94 231 ILE A C 1
ATOM 1844 O O . ILE A 1 231 ? -3.437 11.986 9.389 1.00 41.94 231 ILE A O 1
ATOM 1848 N N . PRO A 1 232 ? -2.208 12.404 11.215 1.00 48.97 232 PRO A N 1
ATOM 1849 C CA . PRO A 1 232 ? -2.504 11.111 11.816 1.00 48.97 232 PRO A CA 1
ATOM 1850 C C . PRO A 1 232 ? -4.005 11.000 12.062 1.00 48.97 232 PRO A C 1
ATOM 1852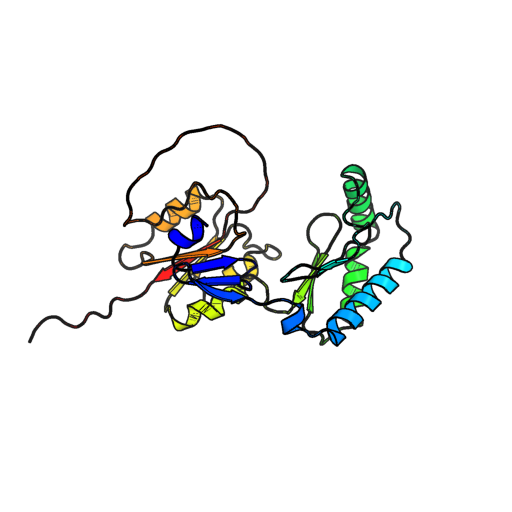 O O . PRO A 1 232 ? -4.587 11.859 12.730 1.00 48.97 232 PRO A O 1
ATOM 1855 N N . ALA A 1 233 ? -4.617 9.947 11.532 1.00 53.88 233 ALA A N 1
ATOM 1856 C CA . ALA A 1 233 ? -6.037 9.743 11.709 1.00 53.88 233 ALA A CA 1
ATOM 1857 C C . ALA A 1 233 ? -6.341 9.416 13.178 1.00 53.88 233 ALA A C 1
ATOM 1859 O O . ALA A 1 233 ? -5.603 8.674 13.844 1.00 53.88 233 ALA A O 1
ATOM 1860 N N . LEU A 1 234 ? -7.414 10.010 13.692 1.00 57.00 234 LEU A N 1
ATOM 1861 C CA . LEU A 1 234 ? -7.808 9.876 15.088 1.00 57.00 234 LEU A CA 1
ATOM 1862 C C . LEU A 1 234 ? -9.012 8.948 15.170 1.00 57.00 234 LEU A C 1
ATOM 1864 O O . LEU A 1 234 ? -10.061 9.240 14.596 1.00 57.00 234 LEU A O 1
ATOM 1868 N N . LEU A 1 235 ? -8.856 7.850 15.905 1.00 55.81 235 LEU A N 1
ATOM 1869 C CA . LEU A 1 235 ? -9.971 6.989 16.259 1.00 55.81 235 LEU A CA 1
ATOM 1870 C C . LEU A 1 235 ? -10.446 7.360 17.652 1.00 55.81 235 LEU A C 1
ATOM 1872 O O . LEU A 1 235 ? -9.669 7.484 18.598 1.00 55.81 235 LEU A O 1
ATOM 1876 N N . VAL A 1 236 ? -11.737 7.566 17.774 1.00 59.50 236 VAL A N 1
ATOM 1877 C CA . VAL A 1 236 ? -12.296 8.269 18.902 1.00 59.50 236 VAL A CA 1
ATOM 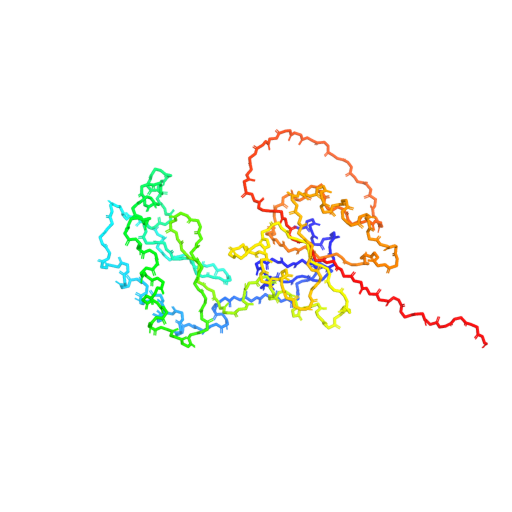1878 C C . VAL A 1 236 ? -13.537 7.511 19.327 1.00 59.50 236 VAL A C 1
ATOM 1880 O O . VAL A 1 236 ? -14.463 7.339 18.543 1.00 59.50 236 VAL A O 1
ATOM 1883 N N . THR A 1 237 ? -13.540 7.005 20.554 1.00 52.50 237 THR A N 1
ATOM 1884 C CA . THR A 1 237 ? -14.529 6.005 20.967 1.00 52.50 237 THR A CA 1
ATOM 1885 C C . THR A 1 237 ? -15.292 6.452 22.206 1.00 52.50 237 THR A C 1
ATOM 1887 O O . THR A 1 237 ? -14.741 7.109 23.097 1.00 52.50 237 THR A O 1
ATOM 1890 N N . GLN A 1 238 ? -16.580 6.113 22.246 1.00 45.62 238 GLN A N 1
ATOM 1891 C CA . GLN A 1 238 ? -17.442 6.312 23.408 1.00 45.62 238 GLN A CA 1
ATOM 1892 C C . GLN A 1 238 ? -17.697 4.966 24.086 1.00 45.62 238 GLN A C 1
ATOM 1894 O O . GLN A 1 238 ? -18.176 4.022 23.455 1.00 45.62 238 GLN A O 1
ATOM 1899 N N . SER A 1 239 ? -17.421 4.889 25.385 1.00 38.38 239 SER A N 1
ATOM 1900 C CA . SER A 1 239 ? -17.943 3.832 26.253 1.00 38.38 239 SER A CA 1
ATOM 1901 C C . SER A 1 239 ? -19.016 4.420 27.164 1.00 38.38 239 SER A C 1
ATOM 1903 O O . SER A 1 239 ? -18.748 5.430 27.814 1.00 38.38 239 SER A O 1
ATOM 1905 N N . HIS A 1 240 ? -20.188 3.789 27.281 1.00 40.88 240 HIS A N 1
ATOM 1906 C CA . HIS A 1 240 ? -21.068 4.098 28.407 1.00 40.88 240 HIS A CA 1
ATOM 1907 C C . HIS A 1 240 ? -20.435 3.563 29.693 1.00 40.88 240 HIS A C 1
ATOM 1909 O O . HIS A 1 240 ? -20.127 2.376 29.806 1.00 40.88 240 HIS A O 1
ATOM 1915 N N . THR A 1 241 ? -20.312 4.424 30.699 1.00 35.50 241 THR A N 1
ATOM 1916 C CA . THR A 1 241 ? -20.555 3.979 32.068 1.00 35.50 241 THR A CA 1
ATOM 1917 C C . THR A 1 241 ? -21.975 3.432 32.088 1.00 35.50 241 THR A C 1
ATOM 1919 O O . THR A 1 241 ? -22.924 4.183 31.865 1.00 35.50 241 THR A O 1
ATOM 1922 N N . CYS A 1 242 ? -22.129 2.125 32.296 1.00 30.05 242 CYS A N 1
ATOM 1923 C CA . CYS A 1 242 ? -23.414 1.589 32.711 1.00 30.05 242 CYS A CA 1
ATOM 1924 C C . CYS A 1 242 ? -23.778 2.352 33.987 1.00 30.05 242 CYS A C 1
ATOM 1926 O O . CYS A 1 242 ? -23.058 2.263 34.984 1.00 30.05 242 CYS A O 1
ATOM 1928 N N . SER A 1 243 ? -24.819 3.174 33.928 1.00 33.06 243 SER A N 1
ATOM 1929 C CA . SER A 1 243 ? -25.476 3.689 35.115 1.00 33.06 243 SER A CA 1
ATOM 1930 C C . SER A 1 243 ? -25.983 2.473 35.883 1.00 33.06 243 SER A C 1
ATOM 1932 O O . SER A 1 243 ? -27.061 1.957 35.592 1.00 33.06 243 SER A O 1
ATOM 1934 N N . MET A 1 244 ? -25.189 1.973 36.832 1.00 35.59 244 MET A N 1
ATOM 1935 C CA . MET A 1 244 ? -25.778 1.266 37.957 1.00 35.59 244 MET A CA 1
ATOM 1936 C C . MET A 1 244 ? -26.691 2.283 38.628 1.00 35.59 244 MET A C 1
ATOM 1938 O O . MET A 1 244 ? -26.235 3.354 39.032 1.00 35.59 244 MET A O 1
ATOM 1942 N N . GLY A 1 245 ? -27.987 1.984 38.576 1.00 30.19 245 GLY A N 1
ATOM 1943 C CA . GLY A 1 245 ? -29.053 2.853 39.033 1.00 30.19 245 GLY A CA 1
ATOM 1944 C C . GLY A 1 245 ? -28.800 3.359 40.444 1.00 30.19 245 GLY A C 1
ATOM 1945 O O . GLY A 1 245 ? -28.308 2.636 41.310 1.00 30.19 245 GLY A O 1
ATOM 1946 N N . ALA A 1 246 ? -29.138 4.624 40.640 1.00 34.38 246 ALA A N 1
ATOM 1947 C CA . ALA A 1 246 ? -29.404 5.156 41.954 1.00 34.38 246 ALA A CA 1
ATOM 1948 C C . ALA A 1 246 ? -30.819 4.728 42.390 1.00 34.38 246 ALA A C 1
ATOM 1950 O O . ALA A 1 246 ? -31.732 4.698 41.566 1.00 34.38 246 ALA A O 1
ATOM 1951 N N . GLU A 1 247 ? -30.935 4.491 43.698 1.00 36.00 247 GLU A N 1
ATOM 1952 C CA . GLU A 1 247 ? -32.135 4.543 44.551 1.00 36.00 247 GLU A CA 1
ATOM 1953 C C . GLU A 1 247 ? -32.994 3.276 44.712 1.00 36.00 247 GLU A C 1
ATOM 1955 O O . GLU A 1 247 ? -33.556 2.729 43.763 1.00 36.00 247 GLU A O 1
ATOM 1960 N N . GLY A 1 248 ? -33.099 2.858 45.983 1.00 34.50 248 GLY A N 1
ATOM 1961 C CA . GLY A 1 248 ? -33.885 1.744 46.508 1.00 34.50 248 GLY A CA 1
ATOM 1962 C C . GLY A 1 248 ? -33.244 1.137 47.746 1.00 34.50 248 GLY A C 1
ATOM 1963 O O . GLY A 1 248 ? -32.835 -0.038 47.643 1.00 34.50 248 GLY A O 1
#

pLDDT: mean 78.78, std 24.25, range [20.88, 98.69]

Radius of gyration: 21.31 Å; chains: 1; bounding box: 52×47×68 Å

Foldseek 3Di:
DVVLCQFQWEAELLNCFIDGSSHTDHHAFQCVVQPDVLVVVLVVVLVVLLVPDDDPAADAQQWDGDRFWIKGFSRHPPDDPVVLVRQQVVCVVVVSAVVSVVVSCVVCVPSQWDWADDDRTIIIIGGHPSQNNVNCVVPLVVFPAKEKEFAQCPPSGSCVCVQPDPSYPHDHANDLVRVVVVLVPDDPLPRFPGKYWYYHDPPPPPRDRRPDDDDDDDDDDDDDDDDPDTDTMMIGGDDDPPPPDDDD

Sequence (248 aa):
MEALMKFDYVFAENGLVAYKKGQLIKKESIQNHMGEEKLQTFINFALRYMSSLTLPVKRGTFIEFRNGMINVCPVGRSCSQEERDQFGDYDKIHHVREKFVKALQDEFPDSGLVFSIGGQISFDVFPKGWDKTYCLQYVEKDFKTIHFFGDKTDKGGNDHEIYEDSRTLGHKVSSPDDTKTQLQKQPQESRPTRVGLLGKLGEKNALLKPPLGGRVVSGDLGARQKRKSGIPALLVTQSHTCSMGAEG

Secondary structure (DSSP, 8-state):
-HHHHH-SEEEEGGGTEEEETTEEEEE--HHHHH-HHHHHHHHHHHHHHHHT---S---S-SEEE-SS-EEE-TT-TT--HHHHHHHHHHHHHH-HHHHHHHHHHHH-TTS-EEEEEETTTEEEEEETT-SGGGGGGGTTTT-SEEEEEES--STTSTTHHHHH-TTSEEEE-SSHHHHHHHHHHS-GGGS-SEEEEES-TT----S---SSS---------------PPPPEEEEEE----------

Organism: Chionoecetes opilio (NCBI:txid41210)

InterPro domains:
  IPR005002 Phosphomannomutase [PF03332] (4-185)
  IPR005002 Phosphomannomutase [PTHR10466] (4-185)
  IPR005002 Phosphomannomutase [cd02585] (4-185)
  IPR006379 HAD-superfamily hydrolase, subfamily IIB [TIGR01484] (10-165)
  IPR036412 HAD-like superfamily [SSF56784] (4-183)
  IPR043169 Phosphomannomutase, cap domain [G3DSA:3.30.1240.20] (29-130)